Protein AF-A0A317AKX5-F1 (afdb_monomer_lite)

pLDDT: mean 74.63, std 15.57, range [32.91, 94.06]

Secondary structure (DSSP, 8-state):
-HHHHHHHHHTTS--S--HHHHHHHHHTHHHHSTT--SS--HHHHHHHHHHHTT--THHHHTTTS-GGGSTTSHHHHHTS--S--S--PPPHHHHHHHHHHTTSS-HHHHHHHHHHHHHHHHHHHH--TT---HHHHS-HHHHHHHHHHHHTTHHHHHTS--HHHHHHHHHHHHHHS-HHHHHHGGGSS-HHHHHHHHHHHHHHHHHHHTTTPPTTS--S--HHHHHHHHHHHHHHTTSS-HHHHHHH-------

Organism: NCBI:txid45151

Structure (mmCIF, N/CA/C/O backbone):
data_AF-A0A317AKX5-F1
#
_entry.id   AF-A0A317AKX5-F1
#
loop_
_atom_site.group_PDB
_atom_site.id
_atom_site.type_symbol
_atom_site.label_atom_id
_atom_site.label_alt_id
_atom_site.label_comp_id
_atom_site.label_asym_id
_atom_site.label_entity_id
_atom_site.label_seq_id
_atom_site.pdbx_PDB_ins_code
_atom_site.Cartn_x
_atom_site.Cartn_y
_atom_site.Cartn_z
_atom_site.occupancy
_atom_site.B_iso_or_equiv
_atom_site.auth_seq_id
_atom_site.auth_comp_id
_atom_site.auth_asym_id
_atom_site.auth_atom_id
_atom_site.pdbx_PDB_model_num
ATOM 1 N N . MET A 1 1 ? 6.472 1.508 -5.400 1.00 84.69 1 MET A N 1
ATOM 2 C CA . MET A 1 1 ? 6.393 0.233 -6.156 1.00 84.69 1 MET A CA 1
ATOM 3 C C . MET A 1 1 ? 4.997 -0.131 -6.623 1.00 84.69 1 MET A C 1
ATOM 5 O O . MET A 1 1 ? 4.865 -0.364 -7.813 1.00 84.69 1 MET A O 1
ATOM 9 N N . CYS A 1 2 ? 3.976 -0.167 -5.756 1.00 87.62 2 CYS A N 1
ATOM 10 C CA . CYS A 1 2 ? 2.604 -0.542 -6.145 1.00 87.62 2 CYS A CA 1
ATOM 11 C C . CYS A 1 2 ? 2.108 0.190 -7.406 1.00 87.62 2 CYS A C 1
ATOM 13 O O . CYS A 1 2 ? 1.735 -0.460 -8.375 1.00 87.62 2 CYS A O 1
ATOM 15 N N . HIS A 1 3 ? 2.204 1.525 -7.428 1.00 85.75 3 HIS A N 1
ATOM 16 C CA . HIS A 1 3 ? 1.835 2.354 -8.588 1.00 85.75 3 HIS A CA 1
ATOM 17 C C . HIS A 1 3 ? 2.622 2.027 -9.862 1.00 85.75 3 HIS A C 1
ATOM 19 O O . HIS A 1 3 ? 2.048 1.945 -10.942 1.00 85.75 3 HIS A O 1
ATOM 25 N N . LEU A 1 4 ? 3.936 1.820 -9.742 1.00 86.06 4 LEU A N 1
ATOM 26 C CA . LEU A 1 4 ? 4.807 1.498 -10.875 1.00 86.06 4 LEU A CA 1
ATOM 27 C C . LEU A 1 4 ? 4.472 0.124 -11.464 1.00 86.06 4 LEU A C 1
ATOM 29 O O . LEU A 1 4 ? 4.310 -0.006 -12.673 1.00 86.06 4 LEU A O 1
ATOM 33 N N . TYR A 1 5 ? 4.338 -0.889 -10.609 1.00 90.00 5 TYR A N 1
ATOM 34 C CA . TYR A 1 5 ? 3.959 -2.237 -11.022 1.00 90.00 5 TYR A CA 1
ATOM 35 C C . TYR A 1 5 ? 2.583 -2.246 -11.701 1.00 90.00 5 TYR A C 1
ATOM 37 O O . TYR A 1 5 ? 2.451 -2.802 -12.790 1.00 90.00 5 TYR A O 1
ATOM 45 N N . ASP A 1 6 ? 1.587 -1.579 -11.112 1.00 88.12 6 ASP A N 1
ATOM 46 C CA . ASP A 1 6 ? 0.246 -1.478 -11.688 1.00 88.12 6 ASP A CA 1
ATOM 47 C C . ASP A 1 6 ? 0.259 -0.799 -13.068 1.00 88.12 6 ASP A C 1
ATOM 49 O O . ASP A 1 6 ? -0.275 -1.345 -14.037 1.00 88.12 6 ASP A O 1
ATOM 53 N N . ALA A 1 7 ? 0.966 0.328 -13.198 1.00 84.56 7 ALA A N 1
ATOM 54 C CA . ALA A 1 7 ? 1.108 1.028 -14.470 1.00 84.56 7 ALA A CA 1
ATOM 55 C C . ALA A 1 7 ? 1.759 0.142 -15.547 1.00 84.56 7 ALA A C 1
ATOM 57 O O . ALA A 1 7 ? 1.253 0.060 -16.667 1.00 84.56 7 ALA A O 1
ATOM 58 N N . LEU A 1 8 ? 2.839 -0.576 -15.216 1.00 86.31 8 LEU A N 1
ATOM 59 C CA . LEU A 1 8 ? 3.509 -1.487 -16.152 1.00 86.31 8 LEU A CA 1
ATOM 60 C C . LEU A 1 8 ? 2.601 -2.648 -16.588 1.00 86.31 8 LEU A C 1
ATOM 62 O O . LEU A 1 8 ? 2.649 -3.050 -17.753 1.00 86.31 8 LEU A O 1
ATOM 66 N N . ARG A 1 9 ? 1.751 -3.166 -15.690 1.00 87.12 9 ARG A N 1
ATOM 67 C CA . ARG A 1 9 ? 0.748 -4.199 -16.006 1.00 87.12 9 ARG A CA 1
ATOM 68 C C . ARG A 1 9 ? -0.338 -3.655 -16.941 1.00 87.12 9 ARG A C 1
ATOM 70 O O . ARG A 1 9 ? -0.604 -4.264 -17.975 1.00 87.12 9 ARG A O 1
ATOM 77 N N . GLN A 1 10 ? -0.947 -2.508 -16.618 1.00 82.62 10 GLN A N 1
ATOM 78 C CA . GLN A 1 10 ? -2.049 -1.925 -17.406 1.00 82.62 10 GLN A CA 1
ATOM 79 C C . GLN A 1 10 ? -1.613 -1.473 -18.806 1.00 82.62 10 GLN A C 1
ATOM 81 O O . GLN A 1 10 ? -2.363 -1.608 -19.778 1.00 82.62 10 GLN A O 1
ATOM 86 N N . LEU A 1 11 ? -0.383 -0.972 -18.914 1.00 80.75 11 LEU A N 1
ATOM 87 C CA . LEU A 1 11 ? 0.223 -0.538 -20.171 1.00 80.75 11 LEU A CA 1
ATOM 88 C C . LEU A 1 11 ? 0.824 -1.691 -20.989 1.00 80.75 11 LEU A C 1
ATOM 90 O O . LEU A 1 11 ? 1.361 -1.449 -22.063 1.00 80.75 11 LEU A O 1
ATOM 94 N N . GLY A 1 12 ? 0.754 -2.937 -20.511 1.00 82.88 12 GLY A N 1
ATOM 95 C CA . GLY A 1 12 ? 1.222 -4.110 -21.256 1.00 82.88 12 GLY A CA 1
ATOM 96 C C . GLY A 1 12 ? 2.744 -4.288 -21.309 1.00 82.88 12 GLY A C 1
ATOM 97 O O . GLY A 1 12 ? 3.224 -5.089 -22.106 1.00 82.88 12 GLY A O 1
ATOM 98 N N . TYR A 1 13 ? 3.510 -3.581 -20.472 1.00 85.00 13 TYR A N 1
ATOM 99 C CA . TYR A 1 13 ? 4.956 -3.798 -20.326 1.00 85.00 13 TYR A CA 1
ATOM 100 C C . TYR A 1 13 ? 5.272 -5.033 -19.475 1.00 85.00 13 TYR A C 1
ATOM 102 O O . TYR A 1 13 ? 6.291 -5.686 -19.690 1.00 85.00 13 TYR A O 1
ATOM 110 N N . LEU A 1 14 ? 4.400 -5.358 -18.517 1.00 88.75 14 LEU A N 1
ATOM 111 C CA . LEU A 1 14 ? 4.554 -6.501 -17.625 1.00 88.75 14 LEU A CA 1
ATOM 112 C C . LEU A 1 14 ? 3.358 -7.451 -17.753 1.00 88.75 14 LEU A C 1
ATOM 114 O O . LEU A 1 14 ? 2.222 -7.122 -17.418 1.00 88.75 14 LEU A O 1
ATOM 118 N N . ASP A 1 15 ? 3.615 -8.671 -18.208 1.00 89.44 15 ASP A N 1
ATOM 119 C CA . ASP A 1 15 ? 2.613 -9.728 -18.397 1.00 89.44 15 ASP A CA 1
ATOM 120 C C . ASP A 1 15 ? 2.499 -10.675 -17.191 1.00 89.44 15 ASP A C 1
ATOM 122 O O . ASP A 1 15 ? 1.476 -11.340 -17.014 1.00 89.44 15 ASP A O 1
ATOM 126 N N . THR A 1 16 ? 3.505 -10.674 -16.320 1.00 89.94 16 THR A N 1
ATOM 127 C CA . THR A 1 16 ? 3.637 -11.609 -15.201 1.00 89.94 16 THR A CA 1
ATOM 128 C C . THR A 1 16 ? 3.141 -10.977 -13.894 1.00 89.94 16 THR A C 1
ATOM 130 O O . THR A 1 16 ? 3.422 -9.812 -13.616 1.00 89.94 16 THR A O 1
ATOM 133 N N . ALA A 1 17 ? 2.381 -11.734 -13.096 1.00 91.81 17 ALA A N 1
ATOM 134 C CA . ALA A 1 17 ? 1.792 -11.257 -11.843 1.00 91.81 17 ALA A CA 1
ATOM 135 C C . ALA A 1 17 ? 2.738 -11.441 -10.647 1.00 91.81 17 ALA A C 1
ATOM 137 O O . ALA A 1 17 ? 3.307 -12.518 -10.460 1.00 91.81 17 ALA A O 1
ATOM 138 N N . TRP A 1 18 ? 2.853 -10.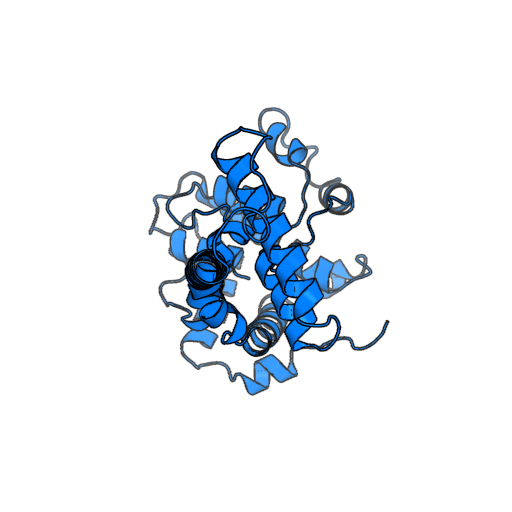417 -9.802 1.00 93.00 18 TRP A N 1
ATOM 139 C CA . TRP A 1 18 ? 3.570 -10.483 -8.531 1.00 93.00 18 TRP A CA 1
ATOM 140 C C . TRP A 1 18 ? 2.577 -10.655 -7.378 1.00 93.00 18 TRP A C 1
ATOM 142 O O . TRP A 1 18 ? 2.141 -9.688 -6.758 1.00 93.00 18 TRP A O 1
ATOM 152 N N . VAL A 1 19 ? 2.275 -11.912 -7.047 1.00 90.81 19 VAL A N 1
ATOM 153 C CA . VAL A 1 19 ? 1.219 -12.298 -6.087 1.00 90.81 19 VAL A CA 1
ATOM 154 C C . VAL A 1 19 ? 1.303 -11.562 -4.743 1.00 90.81 19 VAL A C 1
ATOM 156 O O . VAL A 1 19 ? 0.284 -11.146 -4.194 1.00 90.81 19 VAL A O 1
ATOM 159 N N . GLN A 1 20 ? 2.508 -11.391 -4.191 1.00 88.62 20 GLN A N 1
ATOM 160 C CA . GLN A 1 20 ? 2.688 -10.700 -2.910 1.00 88.62 20 GLN A CA 1
ATOM 161 C C . GLN A 1 20 ? 2.338 -9.211 -3.011 1.00 88.62 20 GLN A C 1
ATOM 163 O O . GLN A 1 20 ? 1.658 -8.684 -2.132 1.00 88.62 20 GLN A O 1
ATOM 168 N N . LEU A 1 21 ? 2.760 -8.544 -4.089 1.00 90.44 21 LEU A N 1
ATOM 169 C CA . LEU A 1 21 ? 2.459 -7.132 -4.301 1.00 90.44 21 LEU A CA 1
ATOM 170 C C . LEU A 1 21 ? 0.979 -6.926 -4.652 1.00 90.44 21 LEU A C 1
ATOM 172 O O . LEU A 1 21 ? 0.363 -6.009 -4.117 1.00 90.44 21 LEU A O 1
ATOM 176 N N . ASP A 1 22 ? 0.379 -7.831 -5.435 1.00 90.88 22 ASP A N 1
ATOM 177 C CA . ASP A 1 22 ? -1.065 -7.846 -5.709 1.00 90.88 22 ASP A CA 1
ATOM 178 C C . ASP A 1 22 ? -1.878 -7.930 -4.402 1.00 90.88 22 ASP A C 1
ATOM 180 O O . ASP A 1 22 ? -2.869 -7.216 -4.228 1.00 90.88 22 ASP A O 1
ATOM 184 N N . LYS A 1 23 ? -1.438 -8.757 -3.441 1.00 88.94 23 LYS A N 1
ATOM 185 C CA . LYS A 1 23 ? -2.072 -8.865 -2.117 1.00 88.94 23 LYS A CA 1
ATOM 186 C C . LYS A 1 23 ? -1.985 -7.550 -1.337 1.00 88.94 23 LYS A C 1
ATOM 188 O O . LYS A 1 23 ? -2.994 -7.109 -0.790 1.00 88.94 23 LYS A O 1
ATOM 193 N N . VAL A 1 24 ? -0.813 -6.911 -1.303 1.00 89.19 24 VAL A N 1
ATOM 194 C CA . VAL A 1 24 ? -0.627 -5.607 -0.637 1.00 89.19 24 VAL A CA 1
ATOM 195 C C . VAL A 1 24 ? -1.509 -4.537 -1.283 1.00 89.19 24 VAL A C 1
ATOM 197 O O . VAL A 1 24 ? -2.215 -3.821 -0.577 1.00 89.19 24 VAL A O 1
ATOM 200 N N . MET A 1 25 ? -1.536 -4.471 -2.617 1.00 87.81 25 MET A N 1
ATOM 201 C CA . MET A 1 25 ? -2.386 -3.540 -3.363 1.00 87.81 25 MET A CA 1
ATOM 202 C C . MET A 1 25 ? -3.873 -3.757 -3.081 1.00 87.81 25 MET A C 1
ATOM 204 O O . MET A 1 25 ? -4.608 -2.787 -2.936 1.00 87.81 25 MET A O 1
ATOM 208 N N . SER A 1 26 ? -4.319 -5.012 -2.975 1.00 87.81 26 SER A N 1
ATOM 209 C CA . SER A 1 26 ? -5.714 -5.327 -2.658 1.00 87.81 26 SER A CA 1
ATOM 210 C C . SER A 1 26 ? -6.102 -4.916 -1.238 1.00 87.81 26 SER A C 1
ATOM 212 O O . SER A 1 26 ? -7.225 -4.462 -1.037 1.00 87.81 26 SER A O 1
ATOM 214 N N . LEU A 1 27 ? -5.209 -5.087 -0.259 1.00 86.75 27 LEU A N 1
ATOM 215 C CA . LEU A 1 27 ? -5.460 -4.687 1.131 1.00 86.75 27 LEU A CA 1
ATOM 216 C C . LEU A 1 27 ? -5.510 -3.165 1.280 1.00 86.75 27 LEU A C 1
ATOM 218 O O . LEU A 1 27 ? -6.323 -2.640 2.033 1.00 86.75 27 LEU A O 1
ATOM 222 N N . HIS A 1 28 ? -4.664 -2.460 0.532 1.00 85.25 28 HIS A N 1
ATOM 223 C CA . HIS A 1 28 ? -4.478 -1.012 0.639 1.00 85.25 28 HIS A CA 1
ATOM 224 C C . HIS A 1 28 ? -5.053 -0.252 -0.557 1.00 85.25 28 HIS A C 1
ATOM 226 O O . HIS A 1 28 ? -4.621 0.850 -0.875 1.00 85.25 28 HIS A O 1
ATOM 232 N N . ILE A 1 29 ? -6.050 -0.823 -1.236 1.00 84.69 29 ILE A N 1
ATOM 233 C CA . ILE A 1 29 ? -6.638 -0.228 -2.441 1.00 84.69 29 ILE A CA 1
ATOM 234 C C . ILE A 1 29 ? -7.227 1.163 -2.179 1.00 84.69 29 ILE A C 1
ATOM 236 O O . ILE A 1 29 ? -7.120 2.059 -3.017 1.00 84.69 29 ILE A O 1
ATOM 240 N N . SER A 1 30 ? -7.833 1.353 -1.008 1.00 79.69 30 SER A N 1
ATOM 241 C CA . SER A 1 30 ? -8.469 2.609 -0.613 1.00 79.69 30 SER A CA 1
ATOM 242 C C . SER A 1 30 ? -7.456 3.726 -0.375 1.00 79.69 30 SER A C 1
ATOM 244 O O . SER A 1 30 ? -7.715 4.859 -0.773 1.00 79.69 30 SER A O 1
ATOM 246 N N . SER A 1 31 ? -6.309 3.415 0.233 1.00 77.44 31 SER A N 1
ATOM 247 C CA . SER A 1 31 ? -5.244 4.387 0.498 1.00 77.44 31 SER A CA 1
ATOM 248 C C . SER A 1 31 ? -4.396 4.632 -0.750 1.00 77.44 31 SER A C 1
ATOM 250 O O . SER A 1 31 ? -4.319 5.766 -1.212 1.00 77.44 31 SER A O 1
ATOM 252 N N . LEU A 1 32 ? -3.863 3.568 -1.357 1.00 77.88 32 LEU A N 1
ATOM 253 C CA . LEU A 1 32 ? -2.957 3.657 -2.506 1.00 77.88 32 LEU A CA 1
ATOM 254 C C . LEU A 1 32 ? -3.660 4.154 -3.770 1.00 77.88 32 LEU A C 1
ATOM 256 O O . LEU A 1 32 ? -3.130 4.989 -4.492 1.00 77.88 32 LEU A O 1
ATOM 260 N N . PHE A 1 33 ? -4.854 3.638 -4.065 1.00 77.06 33 PHE A N 1
ATOM 261 C CA . PHE A 1 33 ? -5.521 3.845 -5.355 1.00 77.06 33 PHE A CA 1
ATOM 262 C C . PHE A 1 33 ? -6.886 4.520 -5.227 1.00 77.06 33 PHE A C 1
ATOM 264 O O . PHE A 1 33 ? -7.706 4.420 -6.139 1.00 77.06 33 PHE A O 1
ATOM 271 N N . LEU A 1 34 ? -7.171 5.181 -4.098 1.00 76.06 34 LEU A N 1
ATOM 272 C CA . LEU A 1 34 ? -8.460 5.841 -3.847 1.00 76.06 34 LEU A CA 1
ATOM 273 C C . LEU A 1 34 ? -9.667 4.913 -4.113 1.00 76.06 34 LEU A C 1
ATOM 275 O O . LEU A 1 34 ? -10.715 5.345 -4.588 1.00 76.06 34 LEU A O 1
ATOM 279 N N . GLY A 1 35 ? -9.499 3.613 -3.846 1.00 74.50 35 GLY A N 1
ATOM 280 C CA . GLY A 1 35 ? -10.532 2.587 -4.001 1.00 74.50 35 GLY A CA 1
ATOM 281 C C . GLY A 1 35 ? -10.666 1.992 -5.408 1.00 74.50 35 GLY A C 1
ATOM 282 O O . GLY A 1 35 ? -11.539 1.153 -5.618 1.00 74.50 35 GLY A O 1
ATOM 283 N N . GLN A 1 36 ? -9.832 2.379 -6.380 1.00 72.00 36 GLN A N 1
ATOM 284 C CA . GLN A 1 36 ? -9.963 1.921 -7.769 1.00 72.00 36 GLN A CA 1
ATOM 285 C C . GLN A 1 36 ? -8.611 1.575 -8.393 1.00 72.00 36 GLN A C 1
ATOM 287 O O . GLN A 1 36 ? -7.821 2.462 -8.656 1.00 72.00 36 GLN A O 1
ATOM 292 N N . VAL A 1 37 ? -8.349 0.312 -8.722 1.00 66.31 37 VAL A N 1
ATOM 293 C CA . VAL A 1 37 ? -7.077 -0.064 -9.381 1.00 66.31 37 VAL A CA 1
ATOM 294 C C . VAL A 1 37 ? -7.173 0.016 -10.907 1.00 66.31 37 VAL A C 1
ATOM 296 O O . VAL A 1 37 ? -6.194 0.307 -11.571 1.00 66.31 37 VAL A O 1
ATOM 299 N N . ARG A 1 38 ? -8.342 -0.241 -11.505 1.00 60.75 38 ARG A N 1
ATOM 300 C CA . ARG A 1 38 ? -8.439 -0.591 -12.934 1.00 60.75 38 ARG A CA 1
ATOM 301 C C . ARG A 1 38 ? -8.982 0.540 -13.807 1.00 60.75 38 ARG A C 1
ATOM 303 O O . ARG A 1 38 ? -9.873 1.273 -13.386 1.00 60.75 38 ARG A O 1
ATOM 310 N N . THR A 1 39 ? -8.543 0.553 -15.070 1.00 58.47 39 THR A N 1
ATOM 311 C CA . THR A 1 39 ? -9.138 1.287 -16.213 1.00 58.47 39 THR A CA 1
ATOM 312 C C . THR A 1 39 ? -8.972 2.800 -16.196 1.00 58.47 39 THR A C 1
ATOM 314 O O . THR A 1 39 ? -9.867 3.552 -16.577 1.00 58.47 39 THR A O 1
ATOM 317 N N . GLU A 1 40 ? -7.793 3.254 -15.801 1.00 61.50 40 GLU A N 1
ATOM 318 C CA . GLU A 1 40 ? -7.473 4.671 -15.796 1.00 61.50 40 GLU A CA 1
ATOM 319 C C . GLU A 1 40 ? -6.627 5.078 -16.999 1.00 61.50 40 GLU A C 1
ATOM 321 O O . GLU A 1 40 ? -5.827 4.301 -17.523 1.00 61.50 40 GLU A O 1
ATOM 326 N N . SER A 1 41 ? -6.779 6.331 -17.435 1.00 72.25 41 SER A N 1
ATOM 327 C CA . SER A 1 41 ? -5.817 6.895 -18.376 1.00 72.25 41 SER A CA 1
ATOM 328 C C . SER A 1 41 ? -4.421 6.892 -17.735 1.00 72.25 41 SER A C 1
ATOM 330 O O . SER A 1 41 ? -4.307 7.094 -16.522 1.00 72.25 41 SER A O 1
ATOM 332 N N . PRO A 1 42 ? -3.340 6.736 -18.513 1.00 71.38 42 PRO A N 1
ATOM 333 C CA . PRO A 1 42 ? -1.974 6.731 -17.974 1.00 71.38 42 PRO A CA 1
ATOM 334 C C . PRO A 1 42 ? -1.635 7.977 -17.157 1.00 71.38 42 PRO A C 1
ATOM 336 O O . PRO A 1 42 ? -0.937 7.926 -16.147 1.00 71.38 42 PRO A O 1
ATOM 339 N N . ARG A 1 43 ? -2.243 9.096 -17.538 1.00 73.50 43 ARG A N 1
ATOM 340 C CA . ARG A 1 43 ? -2.193 10.350 -16.802 1.00 73.50 43 ARG A CA 1
ATOM 341 C C . ARG A 1 43 ? -2.892 10.304 -15.446 1.00 73.50 43 ARG A C 1
ATOM 343 O O . ARG A 1 43 ? -2.405 10.918 -14.505 1.00 73.50 43 ARG A O 1
ATOM 350 N N . SER A 1 44 ? -4.021 9.614 -15.333 1.00 77.06 44 SER A N 1
ATOM 351 C CA . SER A 1 44 ? -4.709 9.446 -14.053 1.00 77.06 44 SER A CA 1
ATOM 352 C C . SER A 1 44 ? -3.921 8.528 -13.114 1.00 77.06 44 SER A C 1
ATOM 354 O O . SER A 1 44 ? -3.737 8.889 -11.953 1.00 77.06 44 SER A O 1
ATOM 356 N N . MET A 1 45 ? -3.320 7.452 -13.644 1.00 77.38 45 MET A N 1
ATOM 357 C CA . MET A 1 45 ? -2.389 6.601 -12.887 1.00 77.38 45 MET A CA 1
ATOM 358 C C . MET A 1 45 ? -1.232 7.424 -12.300 1.00 77.38 45 MET A C 1
ATOM 360 O O . MET A 1 45 ? -0.985 7.385 -11.095 1.00 77.38 45 MET A O 1
ATOM 364 N N . ALA A 1 46 ? -0.578 8.245 -13.128 1.00 75.38 46 ALA A N 1
ATOM 365 C CA . ALA A 1 46 ? 0.499 9.114 -12.664 1.00 75.38 46 ALA A CA 1
ATOM 366 C C . ALA A 1 46 ? 0.006 10.153 -11.642 1.00 75.38 46 ALA A C 1
ATOM 368 O O . ALA A 1 46 ? 0.599 10.278 -10.575 1.00 75.38 46 ALA A O 1
ATOM 369 N N . ASN A 1 47 ? -1.103 10.856 -11.909 1.00 76.81 47 ASN A N 1
ATOM 370 C CA . ASN A 1 47 ? -1.669 11.840 -10.976 1.00 76.81 47 ASN A CA 1
ATOM 371 C C . ASN A 1 47 ? -1.966 11.237 -9.598 1.00 76.81 47 ASN A C 1
ATOM 373 O O . ASN A 1 47 ? -1.721 11.889 -8.588 1.00 76.81 47 ASN A O 1
ATOM 377 N N . ARG A 1 48 ? -2.490 10.008 -9.545 1.00 77.38 48 ARG A N 1
ATOM 378 C CA . ARG A 1 48 ? -2.758 9.313 -8.283 1.00 77.38 48 ARG A CA 1
ATOM 379 C C . ARG A 1 48 ? -1.482 8.999 -7.531 1.00 77.38 48 ARG A C 1
ATOM 381 O O . ARG A 1 48 ? -1.419 9.317 -6.351 1.00 77.38 48 ARG A O 1
ATOM 388 N N . ALA A 1 49 ? -0.470 8.469 -8.215 1.00 76.81 49 ALA A N 1
ATOM 389 C CA . ALA A 1 49 ? 0.833 8.250 -7.606 1.00 76.81 49 ALA A CA 1
ATOM 390 C C . ALA A 1 49 ? 1.399 9.557 -7.039 1.00 76.81 49 ALA A C 1
ATOM 392 O O . ALA A 1 49 ? 1.792 9.602 -5.881 1.00 76.81 49 ALA A O 1
ATOM 393 N N . PHE A 1 50 ? 1.345 10.657 -7.795 1.00 73.94 50 PHE A N 1
ATOM 394 C CA . PHE A 1 50 ? 1.797 11.944 -7.275 1.00 73.94 50 PHE A CA 1
ATOM 395 C C . PHE A 1 50 ? 0.982 12.410 -6.052 1.00 73.94 50 PHE A C 1
ATOM 397 O O . PHE A 1 50 ? 1.566 12.873 -5.077 1.00 73.94 50 PHE A O 1
ATOM 404 N N . LEU A 1 51 ? -0.351 12.293 -6.075 1.00 75.56 51 LEU A N 1
ATOM 405 C CA . LEU A 1 51 ? -1.218 12.682 -4.952 1.00 75.56 51 LEU A CA 1
ATOM 406 C C . LEU A 1 51 ? -1.016 11.809 -3.704 1.00 75.56 51 LEU A C 1
ATOM 408 O O . LEU A 1 51 ? -1.196 12.299 -2.587 1.00 75.56 51 LEU A O 1
ATOM 412 N N . ASP A 1 52 ? -0.697 10.531 -3.887 1.00 74.19 52 ASP A N 1
ATOM 413 C CA . ASP A 1 52 ? -0.375 9.579 -2.820 1.00 74.19 52 ASP A CA 1
ATOM 414 C C . ASP A 1 52 ? 0.969 9.929 -2.166 1.00 74.19 52 ASP A C 1
ATOM 416 O O . ASP A 1 52 ? 1.081 10.019 -0.945 1.00 74.19 52 ASP A O 1
ATOM 420 N N . CYS A 1 53 ? 1.954 10.303 -2.985 1.00 69.25 53 CYS A N 1
ATOM 421 C CA . CYS A 1 53 ? 3.257 10.806 -2.549 1.00 69.25 53 CYS A CA 1
ATOM 422 C C . CYS A 1 53 ? 3.223 12.249 -2.005 1.00 69.25 53 CYS A C 1
ATOM 424 O O . CYS A 1 53 ? 4.270 12.862 -1.811 1.00 69.25 53 CYS A O 1
ATOM 426 N N . GLY A 1 54 ? 2.031 12.810 -1.785 1.00 67.38 54 GLY A N 1
ATOM 427 C CA . GLY A 1 54 ? 1.856 14.112 -1.154 1.00 67.38 54 GLY A CA 1
ATOM 428 C C . GLY A 1 54 ? 2.061 15.319 -2.068 1.00 67.38 54 GLY A C 1
ATOM 429 O O . GLY A 1 54 ? 2.201 16.436 -1.569 1.00 67.38 54 GLY A O 1
ATOM 430 N N . ALA A 1 55 ? 2.041 15.141 -3.390 1.00 68.81 55 ALA A N 1
ATOM 431 C CA . ALA A 1 55 ? 2.127 16.252 -4.328 1.00 68.81 55 ALA A CA 1
ATOM 432 C C . ALA A 1 55 ? 0.848 17.123 -4.274 1.00 68.81 55 ALA A C 1
ATOM 434 O O . ALA A 1 55 ? -0.266 16.588 -4.318 1.00 68.81 55 ALA A O 1
ATOM 435 N N . PRO A 1 56 ? 0.966 18.464 -4.218 1.00 65.94 56 PRO A N 1
ATOM 436 C CA . PRO A 1 56 ? -0.193 19.347 -4.153 1.00 65.94 56 PRO A CA 1
ATOM 437 C C . PRO A 1 56 ? -1.099 19.216 -5.396 1.00 65.94 56 PRO A C 1
ATOM 439 O O . PRO A 1 56 ? -0.590 19.249 -6.524 1.00 65.94 56 PRO A O 1
ATOM 442 N N . PRO A 1 57 ? -2.440 19.126 -5.244 1.00 64.38 57 PRO A N 1
ATOM 443 C CA . PRO A 1 57 ? -3.385 19.025 -6.363 1.00 64.38 57 PRO A CA 1
ATOM 444 C C . PRO A 1 57 ? -3.249 20.137 -7.419 1.00 64.38 57 PRO A C 1
ATOM 446 O O . PRO A 1 57 ? -3.578 19.947 -8.594 1.00 64.38 57 PRO A O 1
ATOM 449 N N . GLU A 1 58 ? -2.748 21.306 -7.015 1.00 63.62 58 GLU A N 1
ATOM 450 C CA . GLU A 1 58 ? -2.481 22.471 -7.862 1.00 63.62 58 GLU A CA 1
ATOM 451 C C . GLU A 1 58 ? -1.481 22.168 -8.991 1.00 63.62 58 GLU A C 1
ATOM 453 O O . GLU A 1 58 ? -1.529 22.805 -10.050 1.00 63.62 58 GLU A O 1
ATOM 458 N N . LEU A 1 59 ? -0.623 21.155 -8.817 1.00 61.34 59 LEU A N 1
ATOM 459 C CA . LEU A 1 59 ? 0.312 20.695 -9.846 1.00 61.34 59 LEU A CA 1
ATOM 460 C C . LEU A 1 59 ? -0.398 20.140 -11.081 1.00 61.34 59 LEU A C 1
ATOM 462 O O . LEU A 1 59 ? 0.069 20.331 -12.208 1.00 61.34 59 LEU A O 1
ATOM 466 N N . PHE A 1 60 ? -1.563 19.523 -10.892 1.00 60.72 60 PHE A N 1
ATOM 467 C CA . PHE A 1 60 ? -2.293 18.840 -11.960 1.00 60.72 60 PHE A CA 1
ATOM 468 C C . PHE A 1 60 ? -3.299 19.761 -12.656 1.00 60.72 60 PHE A C 1
ATOM 470 O O . PHE A 1 60 ? -3.519 19.624 -13.865 1.00 60.72 60 PHE A O 1
ATOM 477 N N . ARG A 1 61 ? -3.839 20.758 -11.935 1.00 54.50 61 ARG A N 1
ATOM 478 C CA . ARG A 1 61 ? -4.818 21.738 -12.452 1.00 54.50 61 ARG A CA 1
ATOM 479 C C . ARG A 1 61 ? -4.248 22.703 -13.504 1.00 54.50 61 ARG A C 1
ATOM 481 O O . ARG A 1 61 ? -5.006 23.239 -14.301 1.00 54.50 61 ARG A O 1
ATOM 488 N N . SER A 1 62 ? -2.928 22.891 -13.576 1.00 42.59 62 SER A N 1
ATOM 489 C CA . SER A 1 62 ? -2.276 23.840 -14.506 1.00 42.59 62 SER A CA 1
ATOM 490 C C . SER A 1 62 ? -1.922 23.266 -15.890 1.00 42.59 62 SER A C 1
ATOM 492 O O . SER A 1 62 ? -1.300 23.934 -16.719 1.00 42.59 62 SER A O 1
ATOM 494 N N . SER A 1 63 ? -2.339 22.033 -16.181 1.00 43.59 63 SER A N 1
ATOM 495 C CA . SER A 1 63 ? -1.928 21.277 -17.375 1.00 43.59 63 SER A CA 1
ATOM 496 C C . SER A 1 63 ? -2.528 21.739 -18.711 1.00 43.59 63 SER A C 1
ATOM 498 O O . SER A 1 63 ? -2.387 21.030 -19.704 1.00 43.59 63 SER A O 1
ATOM 500 N N . GLY A 1 64 ? -3.188 22.898 -18.750 1.00 42.12 64 GLY A N 1
ATOM 501 C CA . GLY A 1 64 ? -3.736 23.480 -19.976 1.00 42.12 64 GLY A CA 1
ATOM 502 C C . GLY A 1 64 ? -2.870 24.554 -20.644 1.00 42.12 64 GLY A C 1
ATOM 503 O O . GLY A 1 64 ? -3.142 24.866 -21.795 1.00 42.12 64 GLY A O 1
ATOM 504 N N . SER A 1 65 ? -1.861 25.146 -19.976 1.00 38.84 65 SER A N 1
ATOM 505 C CA . SER A 1 65 ? -1.408 26.486 -20.409 1.00 38.84 65 SER A CA 1
ATOM 506 C C . SER A 1 65 ? 0.084 26.749 -20.644 1.00 38.84 65 SER A C 1
ATOM 508 O O . SER A 1 65 ? 0.350 27.776 -21.254 1.00 38.84 65 SER A O 1
ATOM 510 N N . ASN A 1 66 ? 1.075 25.944 -20.237 1.00 40.97 66 ASN A N 1
ATOM 511 C CA . ASN A 1 66 ? 2.466 26.256 -20.634 1.00 40.97 66 ASN A CA 1
ATOM 512 C C . ASN A 1 66 ? 3.458 25.097 -20.453 1.00 40.97 66 ASN A C 1
ATOM 514 O O . ASN A 1 66 ? 3.756 24.685 -19.333 1.00 40.97 66 ASN A O 1
ATOM 518 N N . ARG A 1 67 ? 4.015 24.614 -21.572 1.00 48.81 67 ARG A N 1
ATOM 519 C CA . ARG A 1 67 ? 4.945 23.470 -21.648 1.00 48.81 67 ARG A CA 1
ATOM 520 C C . ARG A 1 67 ? 6.368 23.789 -21.151 1.00 48.81 67 ARG A C 1
ATOM 522 O O . ARG A 1 67 ? 7.031 22.901 -20.638 1.00 48.81 67 ARG A O 1
ATOM 529 N N . ASN A 1 68 ? 6.810 25.051 -21.197 1.00 43.66 68 ASN A N 1
ATOM 530 C CA . ASN A 1 68 ? 8.241 25.395 -21.072 1.00 43.66 68 ASN A CA 1
ATOM 531 C C . ASN A 1 68 ? 8.719 25.835 -19.673 1.00 43.66 68 ASN A C 1
ATOM 533 O O . ASN A 1 68 ? 9.882 26.190 -19.511 1.00 43.66 68 ASN A O 1
ATOM 537 N N . ARG A 1 69 ? 7.859 25.835 -18.644 1.00 43.38 69 ARG A N 1
ATOM 538 C CA . ARG A 1 69 ? 8.233 26.291 -17.282 1.00 43.38 69 ARG A CA 1
ATOM 539 C C . ARG A 1 69 ? 8.287 25.165 -16.238 1.00 43.38 69 ARG A C 1
ATOM 541 O O . ARG A 1 69 ? 8.523 25.444 -15.065 1.00 43.38 69 ARG A O 1
ATOM 548 N N . ARG A 1 70 ? 8.024 23.918 -16.654 1.00 48.47 70 ARG A N 1
ATOM 549 C CA . ARG A 1 70 ? 7.669 22.792 -15.771 1.00 48.47 70 ARG A CA 1
ATOM 550 C C . ARG A 1 70 ? 8.847 22.051 -15.140 1.00 48.47 70 ARG A C 1
ATOM 552 O O . ARG A 1 70 ? 8.718 21.629 -13.999 1.00 48.47 70 ARG A O 1
ATOM 559 N N . GLU A 1 71 ? 9.988 21.953 -15.810 1.00 47.47 71 GLU A N 1
ATOM 560 C CA . GLU A 1 71 ? 11.096 21.118 -15.315 1.00 47.47 71 GLU A CA 1
ATOM 561 C C . GLU A 1 71 ? 11.819 21.722 -14.100 1.00 47.47 71 GLU A C 1
ATOM 563 O O . GLU A 1 71 ? 12.295 20.995 -13.240 1.00 47.47 71 GLU A O 1
ATOM 568 N N . LYS A 1 72 ? 11.841 23.054 -13.946 1.00 41.91 72 LYS A N 1
ATOM 569 C CA . LYS A 1 72 ? 12.685 23.712 -12.925 1.00 41.91 72 LYS A CA 1
ATOM 570 C C . LYS A 1 72 ? 12.070 23.859 -11.527 1.00 41.91 72 LYS A C 1
ATOM 572 O O . LYS A 1 72 ? 12.743 24.359 -10.631 1.00 41.91 72 LYS A O 1
ATOM 577 N N . ASN A 1 73 ? 10.814 23.460 -11.320 1.00 50.28 73 ASN A N 1
ATOM 578 C CA . ASN A 1 73 ? 10.132 23.610 -10.023 1.00 50.28 73 ASN A CA 1
ATOM 579 C C . ASN A 1 73 ? 9.477 22.323 -9.506 1.00 50.28 73 ASN A C 1
ATOM 581 O O . ASN A 1 73 ? 8.829 22.368 -8.464 1.00 50.28 73 ASN A O 1
ATOM 585 N N . PHE A 1 74 ? 9.624 21.197 -10.209 1.00 52.16 74 PHE A N 1
ATOM 586 C CA . PHE A 1 74 ? 8.976 19.944 -9.829 1.00 52.16 74 PHE A CA 1
ATOM 587 C C . PHE A 1 74 ? 9.489 19.427 -8.472 1.00 52.16 74 PHE A C 1
ATOM 589 O O . PHE A 1 74 ? 8.701 19.233 -7.549 1.00 52.16 74 PHE A O 1
ATOM 596 N N . GLU A 1 75 ? 10.812 19.369 -8.299 1.00 53.28 75 GLU A N 1
ATOM 597 C CA . GLU A 1 75 ? 11.463 19.024 -7.025 1.00 53.28 75 GLU A CA 1
ATOM 598 C C . GLU A 1 75 ? 11.056 19.976 -5.889 1.00 53.28 75 GLU A C 1
ATOM 600 O O . GLU A 1 75 ? 10.672 19.543 -4.809 1.00 53.28 75 GLU A O 1
ATOM 605 N N . LYS A 1 76 ? 11.039 21.292 -6.143 1.00 52.44 76 LYS A N 1
ATOM 606 C CA . LYS A 1 76 ? 10.652 22.299 -5.135 1.00 52.44 76 LYS A CA 1
ATOM 607 C C . LYS A 1 76 ? 9.190 22.200 -4.696 1.00 52.44 76 LYS A C 1
ATOM 609 O O . LYS A 1 76 ? 8.852 22.666 -3.610 1.00 52.44 76 LYS A O 1
ATOM 614 N N . LEU A 1 77 ? 8.312 21.658 -5.540 1.00 53.69 77 LEU A N 1
ATOM 615 C CA . LEU A 1 77 ? 6.890 21.503 -5.235 1.00 53.69 77 LEU A CA 1
ATOM 616 C C . LEU A 1 77 ? 6.582 20.164 -4.556 1.00 53.69 77 LEU A C 1
ATOM 618 O O . LEU A 1 77 ? 5.628 20.121 -3.787 1.00 53.69 77 LEU A O 1
ATOM 622 N N . LEU A 1 78 ? 7.409 19.131 -4.763 1.00 53.56 78 LEU A N 1
ATOM 623 C CA . LEU A 1 78 ? 7.408 17.906 -3.949 1.00 53.56 78 LEU A CA 1
ATOM 624 C C . LEU A 1 78 ? 7.865 18.165 -2.505 1.00 53.56 78 LEU A C 1
ATOM 626 O O . LEU A 1 78 ? 7.409 17.498 -1.587 1.00 53.56 78 LEU A O 1
ATOM 630 N N . VAL A 1 79 ? 8.725 19.168 -2.291 1.00 50.34 79 VAL A N 1
ATOM 631 C CA . VAL A 1 79 ? 9.199 19.572 -0.952 1.00 50.34 79 VAL A CA 1
ATOM 632 C C . VAL A 1 79 ? 8.126 20.316 -0.140 1.00 50.34 79 VAL A C 1
ATOM 634 O O . VAL A 1 79 ? 8.255 20.451 1.077 1.00 50.34 79 VAL A O 1
ATOM 637 N N . LYS A 1 80 ? 7.039 20.799 -0.764 1.00 52.72 80 LYS A N 1
ATOM 638 C CA . LYS A 1 80 ? 5.926 21.384 -0.003 1.00 52.72 80 LYS A CA 1
ATOM 639 C C . LYS A 1 80 ? 5.180 20.268 0.718 1.00 52.72 80 LYS A C 1
ATOM 641 O O . LYS A 1 80 ? 4.453 19.511 0.082 1.00 52.72 80 LYS A O 1
ATOM 646 N N . SER A 1 81 ? 5.349 20.198 2.038 1.00 50.25 81 SER A N 1
ATOM 647 C CA . SER A 1 81 ? 4.709 19.175 2.855 1.00 50.25 81 SER A CA 1
ATOM 648 C C . SER A 1 81 ? 3.190 19.259 2.725 1.00 50.25 81 SER A C 1
ATOM 650 O O . SER A 1 81 ? 2.551 20.267 3.033 1.00 50.25 81 SER A O 1
ATOM 652 N N . THR A 1 82 ? 2.598 18.174 2.250 1.00 59.03 82 THR A N 1
ATOM 653 C CA . THR A 1 82 ? 1.217 17.856 2.592 1.00 59.03 82 THR A CA 1
ATOM 654 C C . THR A 1 82 ? 1.245 16.917 3.797 1.00 59.03 82 THR A C 1
ATOM 656 O O . THR A 1 82 ? 2.277 16.326 4.108 1.00 59.03 82 THR A O 1
ATOM 659 N N . ASN A 1 83 ? 0.116 16.747 4.489 1.00 58.34 83 ASN A N 1
ATOM 660 C CA . ASN A 1 83 ? 0.016 15.770 5.585 1.00 58.34 83 ASN A CA 1
ATOM 661 C C . ASN A 1 83 ? 0.055 14.308 5.091 1.00 58.34 83 ASN A C 1
ATOM 663 O O . ASN A 1 83 ? -0.113 13.394 5.891 1.00 58.34 83 ASN A O 1
ATOM 667 N N . LYS A 1 84 ? 0.222 14.076 3.781 1.00 62.00 84 LYS A N 1
ATOM 668 C CA . LYS A 1 84 ? 0.306 12.744 3.187 1.00 62.00 84 LYS A CA 1
ATOM 669 C C . LYS A 1 84 ? 1.763 12.312 3.087 1.00 62.00 84 LYS A C 1
ATOM 671 O O . LYS A 1 84 ? 2.589 13.045 2.554 1.00 62.00 84 LYS A O 1
ATOM 676 N N . SER A 1 85 ? 2.051 11.109 3.570 1.00 58.72 85 SER A N 1
ATOM 677 C CA . SER A 1 85 ? 3.402 10.538 3.622 1.00 58.72 85 SER A CA 1
ATOM 678 C C . SER A 1 85 ? 3.620 9.371 2.652 1.00 58.72 85 SER A C 1
ATOM 680 O O . SER A 1 85 ? 4.723 8.835 2.600 1.00 58.72 85 SER A O 1
ATOM 682 N N . GLY A 1 86 ? 2.590 8.939 1.910 1.00 58.69 86 GLY A N 1
ATOM 683 C CA . GLY A 1 86 ? 2.628 7.699 1.122 1.00 58.69 86 GLY A CA 1
ATOM 684 C C . GLY A 1 86 ? 2.771 6.427 1.975 1.00 58.69 86 GLY A C 1
ATOM 685 O O . GLY A 1 86 ? 3.086 5.361 1.446 1.00 58.69 86 GLY A O 1
ATOM 686 N N . ALA A 1 87 ? 2.585 6.531 3.297 1.00 66.06 87 ALA A N 1
ATOM 687 C CA . ALA A 1 87 ? 2.594 5.393 4.203 1.00 66.06 87 ALA A CA 1
ATOM 688 C C . ALA A 1 87 ? 1.297 4.581 4.079 1.00 66.06 87 ALA A C 1
ATOM 690 O O . ALA A 1 87 ? 0.243 5.097 3.706 1.00 66.06 87 ALA A O 1
ATOM 691 N N . PHE A 1 88 ? 1.367 3.293 4.423 1.00 68.69 88 PHE A N 1
ATOM 692 C CA . PHE A 1 88 ? 0.168 2.475 4.563 1.00 68.69 88 PHE A CA 1
ATOM 693 C C . PHE A 1 88 ? -0.650 2.975 5.754 1.00 68.69 88 PHE A C 1
ATOM 695 O O . PHE A 1 88 ? -0.359 2.633 6.900 1.00 68.69 88 PHE A O 1
ATOM 702 N N . ASP A 1 89 ? -1.676 3.772 5.478 1.00 66.69 89 ASP A N 1
ATOM 703 C CA . ASP A 1 89 ? -2.585 4.239 6.513 1.00 66.69 89 ASP A CA 1
ATOM 704 C C . ASP A 1 89 ? -3.432 3.074 7.020 1.00 66.69 89 ASP A C 1
ATOM 706 O O . ASP A 1 89 ? -4.221 2.462 6.292 1.00 66.69 89 ASP A O 1
ATOM 710 N N . TRP A 1 90 ? -3.260 2.755 8.298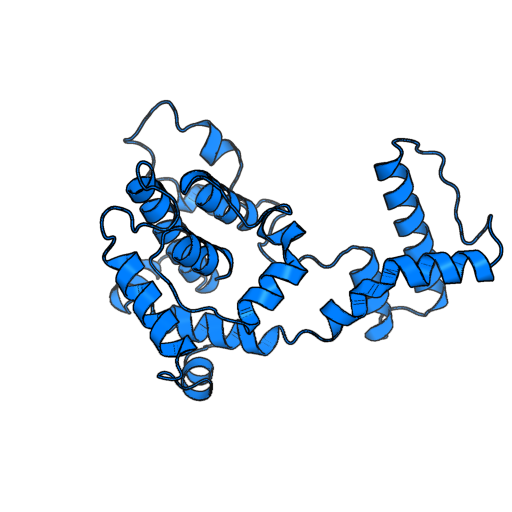 1.00 75.12 90 TRP A N 1
ATOM 711 C CA . TRP A 1 90 ? -4.183 1.875 8.996 1.00 75.12 90 TRP A CA 1
ATOM 712 C C . TRP A 1 90 ? -5.507 2.604 9.176 1.00 75.12 90 TRP A C 1
ATOM 714 O O . TRP A 1 90 ? -5.538 3.818 9.393 1.00 75.12 90 TRP A O 1
ATOM 724 N N . SER A 1 91 ? -6.619 1.868 9.119 1.00 81.69 91 SER A N 1
ATOM 725 C CA . SER A 1 91 ? -7.890 2.471 9.505 1.00 81.69 91 SER A CA 1
ATOM 726 C C . SER A 1 91 ? -7.797 2.952 10.963 1.00 81.69 91 SER A C 1
ATOM 728 O O . SER A 1 91 ? -7.095 2.327 11.768 1.00 81.69 91 SER A O 1
ATOM 730 N N . PRO A 1 92 ? -8.499 4.032 11.345 1.00 86.38 92 PRO A N 1
ATOM 731 C CA . PRO A 1 92 ? -8.462 4.523 12.722 1.00 86.38 92 PRO A CA 1
ATOM 732 C C . PRO A 1 92 ? -8.779 3.432 13.757 1.00 86.38 92 PRO A C 1
ATOM 734 O O . PRO A 1 92 ? -8.108 3.329 14.782 1.00 86.38 92 PRO A O 1
ATOM 737 N N . MET A 1 93 ? -9.725 2.537 13.450 1.00 89.19 93 MET A N 1
ATOM 738 C CA . MET A 1 93 ? -10.042 1.389 14.303 1.00 89.19 93 MET A CA 1
ATOM 739 C C . MET A 1 93 ? -8.901 0.360 14.382 1.00 89.19 93 MET A C 1
ATOM 741 O O . MET A 1 93 ? -8.655 -0.186 15.456 1.00 89.19 93 MET A O 1
ATOM 745 N N . MET A 1 94 ? -8.177 0.099 13.287 1.00 89.06 94 MET A N 1
ATOM 746 C CA . MET A 1 94 ? -6.998 -0.778 13.318 1.00 89.06 94 MET A CA 1
ATOM 747 C C . MET A 1 94 ? -5.878 -0.197 14.177 1.00 89.06 94 MET A C 1
ATOM 749 O O . MET A 1 94 ? -5.240 -0.947 14.910 1.00 89.06 94 MET A O 1
ATOM 753 N N . ALA A 1 95 ? -5.656 1.119 14.117 1.00 88.38 95 ALA A N 1
ATOM 754 C CA . ALA A 1 95 ? -4.674 1.793 14.963 1.00 88.38 95 ALA A CA 1
ATOM 755 C C . ALA A 1 95 ? -5.017 1.638 16.454 1.00 88.38 95 ALA A C 1
ATOM 757 O O . ALA A 1 95 ? -4.149 1.274 17.243 1.00 88.38 95 ALA A O 1
ATOM 758 N N . ILE A 1 96 ? -6.294 1.807 16.820 1.00 91.31 96 ILE A N 1
ATOM 759 C CA . ILE A 1 96 ? -6.775 1.593 18.195 1.00 91.31 96 ILE A CA 1
ATOM 760 C C . ILE A 1 96 ? -6.527 0.147 18.656 1.00 91.31 96 ILE A C 1
ATOM 762 O O . ILE A 1 96 ? -6.011 -0.078 19.750 1.00 91.31 96 ILE A O 1
ATOM 766 N N . VAL A 1 97 ? -6.862 -0.849 17.827 1.00 89.94 97 VAL A N 1
ATOM 767 C CA . VAL A 1 97 ? -6.620 -2.264 18.166 1.00 89.94 97 VAL A CA 1
ATOM 768 C C . VAL A 1 97 ? -5.128 -2.556 18.282 1.00 89.94 97 VAL A C 1
ATOM 770 O O . VAL A 1 97 ? -4.708 -3.278 19.181 1.00 89.94 97 VAL A O 1
ATOM 773 N N . ALA A 1 98 ? -4.310 -1.988 17.405 1.00 88.12 98 ALA A N 1
ATOM 774 C CA . ALA A 1 98 ? -2.881 -2.210 17.459 1.00 88.12 98 ALA A CA 1
ATOM 775 C C . ALA A 1 98 ? -2.225 -1.587 18.694 1.00 88.12 98 ALA A C 1
ATOM 777 O O . ALA A 1 98 ? -1.331 -2.216 19.251 1.00 88.12 98 ALA A O 1
ATOM 778 N N . ASP A 1 99 ? -2.665 -0.414 19.160 1.00 90.50 99 ASP A N 1
ATOM 779 C CA . ASP A 1 99 ? -2.191 0.155 20.429 1.00 90.50 99 ASP A CA 1
ATOM 780 C C . ASP A 1 99 ? -2.407 -0.834 21.587 1.00 90.50 99 ASP A C 1
ATOM 782 O O . ASP A 1 99 ? -1.515 -1.029 22.414 1.00 90.50 99 ASP A O 1
ATOM 786 N N . HIS A 1 100 ? -3.556 -1.516 21.604 1.00 91.06 100 HIS A N 1
ATOM 787 C CA . HIS A 1 100 ? -3.838 -2.561 22.584 1.00 91.06 100 HIS A CA 1
ATOM 788 C C . HIS A 1 100 ? -2.925 -3.785 22.428 1.00 91.06 100 HIS A C 1
ATOM 790 O O . HIS A 1 100 ? -2.362 -4.253 23.412 1.00 91.06 100 HIS A O 1
ATOM 796 N N . LEU A 1 101 ? -2.739 -4.283 21.199 1.00 89.06 101 LEU A N 1
ATOM 797 C CA . LEU A 1 101 ? -1.894 -5.456 20.924 1.00 89.06 101 LEU A CA 1
ATOM 798 C C . LEU A 1 101 ? -0.405 -5.234 21.238 1.00 89.06 101 LEU A C 1
ATOM 800 O O . LEU A 1 101 ? 0.322 -6.205 21.418 1.00 89.06 101 LEU A O 1
ATOM 804 N N . HIS A 1 102 ? 0.047 -3.979 21.291 1.00 89.12 102 HIS A N 1
ATOM 805 C CA . HIS A 1 102 ? 1.413 -3.608 21.672 1.00 89.12 102 HIS A CA 1
ATOM 806 C C . HIS A 1 102 ? 1.518 -3.136 23.134 1.00 89.12 102 HIS A C 1
ATOM 808 O O . HIS A 1 102 ? 2.466 -2.426 23.470 1.00 89.12 102 HIS A O 1
ATOM 814 N N . ASP A 1 103 ? 0.533 -3.463 23.980 1.00 90.19 103 ASP A N 1
ATOM 815 C CA . ASP A 1 103 ? 0.475 -3.109 25.407 1.00 90.19 103 ASP A CA 1
ATOM 816 C C . ASP A 1 103 ? 0.575 -1.597 25.700 1.00 90.19 103 ASP A C 1
ATOM 818 O O . ASP A 1 103 ? 0.914 -1.177 26.808 1.00 90.19 103 ASP A O 1
ATOM 822 N N . ARG A 1 104 ? 0.251 -0.743 24.720 1.00 90.75 104 ARG A N 1
ATOM 823 C CA . ARG A 1 104 ? 0.256 0.722 24.888 1.00 90.75 104 ARG A CA 1
ATOM 824 C C . ARG A 1 104 ? -1.012 1.223 25.566 1.00 90.75 104 ARG A C 1
ATOM 826 O O . ARG A 1 104 ? -1.022 2.326 26.112 1.00 90.75 104 ARG A O 1
ATOM 833 N N . GLU A 1 105 ? -2.085 0.434 25.522 1.00 91.44 105 GLU A N 1
ATOM 834 C CA . GLU A 1 105 ? -3.393 0.828 26.034 1.00 91.44 105 GLU A CA 1
ATOM 835 C C . GLU A 1 105 ? -4.183 -0.356 26.633 1.00 91.44 105 GLU A C 1
ATOM 837 O O . GLU A 1 105 ? -4.227 -1.441 26.044 1.00 91.44 105 GLU A O 1
ATOM 842 N N . PRO A 1 106 ? -4.845 -0.178 27.796 1.00 93.31 106 PRO A N 1
ATOM 843 C CA . PRO A 1 106 ? -5.660 -1.230 28.397 1.00 93.31 106 PRO A CA 1
ATOM 844 C C . PRO A 1 106 ? -6.979 -1.438 27.641 1.00 93.31 106 PRO A C 1
ATOM 846 O O . PRO A 1 106 ? -7.622 -0.473 27.223 1.00 93.31 106 PRO A O 1
ATOM 849 N N . LEU A 1 107 ? -7.456 -2.691 27.607 1.00 91.88 107 LEU A N 1
ATOM 850 C CA . LEU A 1 107 ? -8.653 -3.119 26.864 1.00 91.88 107 LEU A CA 1
ATOM 851 C C . LEU A 1 107 ? -9.875 -2.220 27.091 1.00 91.88 107 LEU A C 1
ATOM 853 O O . LEU A 1 107 ? -10.570 -1.861 26.147 1.00 91.88 107 LEU A O 1
ATOM 857 N N . ARG A 1 108 ? -10.139 -1.814 28.340 1.00 91.06 108 ARG A N 1
ATOM 858 C CA . ARG A 1 108 ? -11.285 -0.949 28.658 1.00 91.06 108 ARG A CA 1
ATOM 859 C C . ARG A 1 108 ? -11.244 0.358 27.865 1.00 91.06 108 ARG A C 1
ATOM 861 O O . ARG A 1 108 ? -12.264 0.768 27.328 1.00 91.06 108 ARG A O 1
ATOM 868 N N . ARG A 1 109 ? -10.078 1.003 27.789 1.00 92.25 109 ARG A N 1
ATOM 869 C CA . ARG A 1 109 ? -9.906 2.271 27.072 1.00 92.25 109 ARG A CA 1
ATOM 870 C C . ARG A 1 109 ? -9.964 2.059 25.557 1.00 92.25 109 ARG A C 1
ATOM 872 O O . ARG A 1 109 ? -10.589 2.857 24.867 1.00 92.25 109 ARG A O 1
ATOM 879 N N . THR A 1 110 ? -9.426 0.944 25.069 1.00 93.00 110 THR A N 1
ATOM 880 C CA . THR A 1 110 ? -9.554 0.510 23.671 1.00 93.00 110 THR A CA 1
ATOM 881 C C . THR A 1 110 ? -11.019 0.366 23.251 1.00 93.00 110 THR A C 1
ATOM 883 O O . THR A 1 110 ? -11.397 0.880 22.204 1.00 93.00 110 THR A O 1
ATOM 886 N N . LEU A 1 111 ? -11.870 -0.263 24.072 1.00 91.50 111 LEU A N 1
ATOM 887 C CA . LEU A 1 111 ? -13.300 -0.423 23.772 1.00 91.50 111 LEU A CA 1
ATOM 888 C C . LEU A 1 111 ? -14.040 0.920 23.691 1.00 91.50 111 LEU A C 1
ATOM 890 O O . LEU A 1 111 ? -14.844 1.100 22.782 1.00 91.50 111 LEU A O 1
ATOM 894 N N . PHE A 1 112 ? -13.734 1.873 24.579 1.00 91.06 112 PHE A N 1
ATOM 895 C CA . PHE A 1 112 ? -14.295 3.229 24.496 1.00 91.06 112 PHE A CA 1
ATOM 896 C C . PHE A 1 112 ? -13.848 3.964 23.227 1.00 91.06 112 PHE A C 1
ATOM 898 O O . PHE A 1 112 ? -14.683 4.526 22.530 1.00 91.06 112 PHE A O 1
ATOM 905 N N . ARG A 1 113 ? -12.559 3.905 22.866 1.00 93.12 113 ARG A N 1
ATOM 906 C CA . ARG A 1 113 ? -12.061 4.516 21.619 1.00 93.12 113 ARG A CA 1
ATOM 907 C C . ARG A 1 113 ? -12.676 3.876 20.372 1.00 93.12 113 ARG A C 1
ATOM 909 O O . ARG A 1 113 ? -12.941 4.568 19.393 1.00 93.12 113 ARG A O 1
ATOM 916 N N . LEU A 1 114 ? -12.895 2.559 20.389 1.00 92.38 114 LEU A N 1
ATOM 917 C CA . LEU A 1 114 ? -13.568 1.854 19.295 1.00 92.38 114 LEU A CA 1
ATOM 918 C C . LEU A 1 114 ? -15.028 2.288 19.167 1.00 92.38 114 LEU A C 1
ATOM 920 O O . LEU A 1 114 ? -15.487 2.497 18.049 1.00 92.38 114 LEU A O 1
ATOM 924 N N . ASP A 1 115 ? -15.732 2.461 20.285 1.00 91.38 115 ASP A N 1
ATOM 925 C CA . ASP A 1 115 ? -17.094 2.991 20.292 1.00 91.38 115 ASP A CA 1
ATOM 926 C C . ASP A 1 115 ? -17.154 4.417 19.720 1.00 91.38 115 ASP A C 1
ATOM 928 O O . ASP A 1 115 ? -17.937 4.680 18.808 1.00 91.38 115 ASP A O 1
ATOM 932 N N . GLU A 1 116 ? -16.269 5.309 20.173 1.00 91.38 116 GLU A N 1
ATOM 933 C CA . GLU A 1 116 ? -16.149 6.677 19.650 1.00 91.38 116 GLU A CA 1
ATOM 934 C C . GLU A 1 116 ? -15.904 6.696 18.133 1.00 91.38 116 GLU A C 1
ATOM 936 O O . GLU A 1 116 ? -16.552 7.449 17.399 1.00 91.38 116 GLU A O 1
ATOM 941 N N . GLU A 1 117 ? -15.008 5.842 17.636 1.00 91.69 117 GLU A N 1
ATOM 942 C CA . GLU A 1 117 ? -14.709 5.757 16.206 1.00 91.69 117 GLU A CA 1
ATOM 943 C C . GLU A 1 117 ? -15.874 5.151 15.406 1.00 91.69 117 GLU A C 1
ATOM 945 O O . GLU A 1 117 ? -16.196 5.645 14.325 1.00 91.69 117 GLU A O 1
ATOM 950 N N . MET A 1 118 ? -16.569 4.138 15.936 1.00 89.19 118 MET A N 1
ATOM 951 C CA . MET A 1 118 ? -17.783 3.593 15.313 1.00 89.19 118 MET A CA 1
ATOM 952 C C . MET A 1 118 ? -18.874 4.665 15.189 1.00 89.19 118 MET A C 1
ATOM 954 O O . MET A 1 118 ? -19.493 4.807 14.130 1.00 89.19 118 MET A O 1
ATOM 958 N N . VAL A 1 119 ? -19.071 5.472 16.236 1.00 88.88 119 VAL A N 1
ATOM 959 C CA . VAL A 1 119 ? -20.002 6.612 16.238 1.00 88.88 119 VAL A CA 1
ATOM 960 C C . VAL A 1 119 ? -19.589 7.660 15.205 1.00 88.88 119 VAL A C 1
ATOM 962 O O . VAL A 1 119 ? -20.436 8.178 14.466 1.00 88.88 119 VAL A O 1
ATOM 965 N N . ALA A 1 120 ? -18.293 7.964 15.109 1.00 87.00 120 ALA A N 1
ATOM 966 C CA . ALA A 1 120 ? -17.763 8.915 14.140 1.00 87.00 120 ALA A CA 1
ATOM 967 C C . ALA A 1 120 ? -17.973 8.441 12.692 1.00 87.00 120 ALA A C 1
ATOM 969 O O . ALA A 1 120 ? -18.370 9.234 11.832 1.00 87.00 120 ALA A O 1
ATOM 970 N N . GLN A 1 121 ? -17.749 7.157 12.410 1.00 86.62 121 GLN A N 1
ATOM 971 C CA . GLN A 1 121 ? -17.966 6.569 11.086 1.00 86.62 121 GLN A CA 1
ATOM 972 C C . GLN A 1 121 ? -19.444 6.569 10.689 1.00 86.62 121 GLN A C 1
ATOM 974 O O . GLN A 1 121 ? -19.778 6.943 9.563 1.00 86.62 121 GLN A O 1
ATOM 979 N N . GLU A 1 122 ? -20.344 6.232 11.610 1.00 84.81 122 GLU A N 1
ATOM 980 C CA . GLU A 1 122 ? -21.786 6.233 11.347 1.00 84.81 122 GLU A CA 1
ATOM 981 C C . GLU A 1 122 ? -22.340 7.644 11.146 1.00 84.81 122 GLU A C 1
ATOM 983 O O . GLU A 1 122 ? -23.154 7.883 10.249 1.00 84.81 122 GLU A O 1
ATOM 988 N N . SER A 1 123 ? -21.831 8.611 11.908 1.00 84.88 123 SER A N 1
ATOM 989 C CA . SER A 1 123 ? -22.170 10.024 11.730 1.00 84.88 123 SER A CA 1
ATOM 990 C C . SER A 1 123 ? -21.704 10.553 10.369 1.00 84.88 123 SER A C 1
ATOM 992 O O . SER A 1 123 ? -22.446 11.281 9.707 1.00 84.88 123 SER A O 1
ATOM 994 N N . LYS A 1 124 ? -20.516 10.142 9.898 1.00 84.00 124 LYS A N 1
ATOM 995 C CA . LYS A 1 124 ? -20.026 10.457 8.542 1.00 84.00 124 LYS A CA 1
ATOM 996 C C . LYS A 1 124 ? -20.882 9.806 7.453 1.00 84.00 124 LYS A C 1
ATOM 998 O O . LYS A 1 124 ? -21.192 10.462 6.465 1.00 84.00 124 LYS A O 1
ATOM 1003 N N . ALA A 1 125 ? -21.276 8.544 7.629 1.00 82.19 125 ALA A N 1
ATOM 1004 C CA . ALA A 1 125 ? -22.056 7.800 6.639 1.00 82.19 125 ALA A CA 1
ATOM 1005 C C . ALA A 1 125 ? -23.498 8.316 6.504 1.00 82.19 125 ALA A C 1
ATOM 1007 O O . ALA A 1 125 ? -24.034 8.402 5.402 1.00 82.19 125 ALA A O 1
ATOM 1008 N N . THR A 1 126 ? -24.131 8.669 7.623 1.00 82.44 126 THR A N 1
ATOM 1009 C CA . THR A 1 126 ? -25.531 9.123 7.657 1.00 82.44 126 THR A CA 1
ATOM 1010 C C . THR A 1 126 ? -25.682 10.639 7.528 1.00 82.44 126 THR A C 1
ATOM 1012 O O . THR A 1 126 ? -26.797 11.130 7.345 1.00 82.44 126 THR A O 1
ATOM 1015 N N . GLY A 1 127 ? -24.585 11.395 7.664 1.00 77.44 127 GLY A N 1
ATOM 1016 C CA . GLY A 1 127 ? -24.592 12.858 7.727 1.00 77.44 127 GLY A CA 1
ATOM 1017 C C . GLY A 1 127 ? -25.287 13.422 8.973 1.00 77.44 127 GLY A C 1
ATOM 1018 O O . GLY A 1 127 ? -25.546 14.623 9.039 1.00 77.44 127 GLY A O 1
ATOM 1019 N N . ARG A 1 128 ? -25.628 12.578 9.957 1.00 72.69 128 ARG A N 1
ATOM 1020 C CA . ARG A 1 128 ? -26.327 12.970 11.187 1.00 72.69 128 ARG A CA 1
ATOM 1021 C C . ARG A 1 128 ? -25.342 12.977 12.350 1.00 72.69 128 ARG A C 1
ATOM 1023 O O . ARG A 1 128 ? -24.809 11.942 12.720 1.00 72.69 128 ARG A O 1
ATOM 1030 N N . SER A 1 129 ? -25.160 14.138 12.974 1.00 66.19 129 SER A N 1
ATOM 1031 C CA . SER A 1 129 ? -24.226 14.318 14.100 1.00 66.19 129 SER A CA 1
ATOM 1032 C C . SER A 1 129 ? -24.704 13.709 15.431 1.00 66.19 129 SER A C 1
ATOM 1034 O O . SER A 1 129 ? -23.976 13.779 16.415 1.00 66.19 129 SER A O 1
ATOM 1036 N N . ASN A 1 130 ? -25.919 13.152 15.500 1.00 66.00 130 ASN A N 1
ATOM 1037 C CA . ASN A 1 130 ? -26.560 12.768 16.769 1.00 66.00 130 ASN A CA 1
ATOM 1038 C C . ASN A 1 130 ? -26.439 11.274 17.102 1.00 66.00 130 ASN A C 1
ATOM 1040 O O . ASN A 1 130 ? -27.197 10.770 17.934 1.00 66.00 130 ASN A O 1
ATOM 1044 N N . THR A 1 131 ? -25.537 10.551 16.442 1.00 72.88 131 THR A N 1
ATOM 1045 C CA . THR A 1 131 ? -25.268 9.152 16.780 1.00 72.88 131 THR A CA 1
ATOM 1046 C C . THR A 1 131 ? -24.702 9.104 18.201 1.00 72.88 131 THR A C 1
ATOM 1048 O O . THR A 1 131 ? -23.683 9.727 18.485 1.00 72.88 131 THR A O 1
ATOM 1051 N N . LYS A 1 132 ? -25.406 8.439 19.123 1.00 77.50 132 LYS A N 1
ATOM 1052 C CA . LYS A 1 132 ? -24.961 8.284 20.515 1.00 77.50 132 LYS A CA 1
ATOM 1053 C C . LYS A 1 132 ? -24.059 7.055 20.649 1.00 77.50 132 LYS A C 1
ATOM 1055 O O . LYS A 1 132 ? -24.149 6.158 19.816 1.00 77.50 132 LYS A O 1
ATOM 1060 N N . SER A 1 133 ? -23.254 7.013 21.715 1.00 81.38 133 SER A N 1
ATOM 1061 C CA . SER A 1 133 ? -22.420 5.857 22.085 1.00 81.38 133 SER A CA 1
ATOM 1062 C C . SER A 1 133 ? -23.204 4.547 21.979 1.00 81.38 133 SER A C 1
ATOM 1064 O O . SER A 1 133 ? -24.293 4.429 22.551 1.00 81.38 133 SER A O 1
ATOM 1066 N N . PHE A 1 134 ? -22.670 3.557 21.265 1.00 81.38 134 PHE A N 1
ATOM 1067 C CA . PHE A 1 134 ? -23.283 2.232 21.213 1.00 81.38 134 PHE A CA 1
ATOM 1068 C C . PHE A 1 134 ? -23.051 1.506 22.530 1.00 81.38 134 PHE A C 1
ATOM 1070 O O . PHE A 1 134 ? -23.968 0.867 23.037 1.00 81.38 134 PHE A O 1
ATOM 1077 N N . LEU A 1 135 ? -21.867 1.655 23.118 1.00 82.69 135 LEU A N 1
ATOM 1078 C CA . LEU A 1 135 ? -21.517 1.039 24.393 1.00 82.69 135 LEU A CA 1
ATOM 1079 C C . LEU A 1 135 ? -22.445 1.476 25.543 1.00 82.69 135 LEU A C 1
ATOM 1081 O O . LEU A 1 135 ? -22.762 0.668 26.410 1.00 82.69 135 LEU A O 1
ATOM 1085 N N . GLU A 1 136 ? -22.902 2.732 25.546 1.00 81.31 136 GLU A N 1
ATOM 1086 C CA . GLU A 1 136 ? -23.809 3.255 26.579 1.00 81.31 136 GLU A CA 1
ATOM 1087 C C . GLU A 1 136 ? -25.298 3.023 26.278 1.00 81.31 136 GLU A C 1
ATOM 1089 O O . GLU A 1 136 ? -26.104 2.967 27.206 1.00 81.31 136 GLU A O 1
ATOM 1094 N N . ASN A 1 137 ? -25.691 2.921 25.000 1.00 78.25 137 ASN A N 1
ATOM 1095 C CA . ASN A 1 137 ? -27.106 2.895 24.593 1.00 78.25 137 ASN A CA 1
ATOM 1096 C C . ASN A 1 137 ? -27.583 1.546 24.031 1.00 78.25 137 ASN A C 1
ATOM 1098 O O . ASN A 1 137 ? -28.764 1.415 23.706 1.00 78.25 137 ASN A O 1
ATOM 1102 N N . SER A 1 138 ? -26.701 0.555 23.892 1.00 75.38 138 SER A N 1
ATOM 1103 C CA . SER A 1 138 ? -27.049 -0.798 23.445 1.00 75.38 138 SER A CA 1
ATOM 1104 C C . SER A 1 138 ? -26.632 -1.860 24.462 1.00 75.38 138 SER A C 1
ATOM 1106 O O . SER A 1 138 ? -25.800 -1.618 25.333 1.00 75.38 138 SER A O 1
ATOM 1108 N N . ASP A 1 139 ? -27.247 -3.039 24.362 1.00 82.75 139 ASP A N 1
ATOM 1109 C CA . ASP A 1 139 ? -26.831 -4.222 25.118 1.00 82.75 139 ASP A CA 1
ATOM 1110 C C . ASP A 1 139 ? -25.344 -4.531 24.826 1.00 82.75 139 ASP A C 1
ATOM 1112 O O . ASP A 1 139 ? -24.967 -4.563 23.649 1.00 82.75 139 ASP A O 1
ATOM 1116 N N . PRO A 1 140 ? -24.483 -4.771 25.840 1.00 83.31 140 PRO A N 1
ATOM 1117 C CA . PRO A 1 140 ? -23.072 -5.091 25.628 1.00 83.31 140 PRO A CA 1
ATOM 1118 C C . PRO A 1 140 ? -22.821 -6.204 24.605 1.00 83.31 140 PRO A C 1
ATOM 1120 O O . PRO A 1 140 ? -21.837 -6.146 23.867 1.00 83.31 140 PRO A O 1
ATOM 1123 N N . ILE A 1 141 ? -23.714 -7.195 24.517 1.00 86.62 141 ILE A N 1
ATOM 1124 C CA . ILE A 1 141 ? -23.621 -8.260 23.510 1.00 86.62 141 ILE A CA 1
ATOM 1125 C C . ILE A 1 141 ? -23.802 -7.682 22.100 1.00 86.62 141 ILE A C 1
ATOM 1127 O O . ILE A 1 141 ? -22.982 -7.949 21.224 1.00 86.62 141 ILE A O 1
ATOM 1131 N N . ALA A 1 142 ? -24.807 -6.830 21.892 1.00 86.44 142 ALA A N 1
ATOM 1132 C CA . ALA A 1 142 ? -25.063 -6.184 20.605 1.00 86.44 142 ALA A CA 1
ATOM 1133 C C . ALA A 1 142 ? -23.897 -5.281 20.159 1.00 86.44 142 ALA A C 1
ATOM 1135 O O . ALA A 1 142 ? -23.539 -5.268 18.978 1.00 86.44 142 ALA A O 1
ATOM 1136 N N . PHE A 1 143 ? -23.260 -4.564 21.094 1.00 87.12 143 PHE A N 1
ATOM 1137 C CA . PHE A 1 143 ? -22.034 -3.811 20.806 1.00 87.12 143 PHE A CA 1
ATOM 1138 C C . PHE A 1 143 ? -20.907 -4.735 20.325 1.00 87.12 143 PHE A C 1
ATOM 1140 O O . PHE A 1 143 ? -20.292 -4.470 19.290 1.00 87.12 143 PHE A O 1
ATOM 1147 N N . LEU A 1 144 ? -20.653 -5.837 21.039 1.00 88.62 144 LEU A N 1
ATOM 1148 C CA . LEU A 1 144 ? -19.596 -6.786 20.684 1.00 88.62 144 LEU A CA 1
ATOM 1149 C C . LEU A 1 144 ? -19.852 -7.474 19.338 1.00 88.62 144 LEU A C 1
ATOM 1151 O O . LEU A 1 144 ? -18.911 -7.675 18.570 1.00 88.62 144 LEU A O 1
ATOM 1155 N N . GLU A 1 145 ? -21.104 -7.804 19.016 1.00 88.94 145 GLU A N 1
ATOM 1156 C CA . GLU A 1 145 ? -21.471 -8.351 17.706 1.00 88.94 145 GLU A CA 1
ATOM 1157 C C . GLU A 1 145 ? -21.203 -7.353 16.577 1.00 88.94 145 GLU A C 1
ATOM 1159 O O . GLU A 1 145 ? -20.603 -7.710 15.561 1.00 88.94 145 GLU A O 1
ATOM 1164 N N . ARG A 1 146 ? -21.566 -6.082 16.778 1.00 87.50 146 ARG A N 1
ATOM 1165 C CA . ARG A 1 146 ? -21.301 -5.018 15.803 1.00 87.50 146 ARG A CA 1
ATOM 1166 C C . ARG A 1 146 ? -19.803 -4.7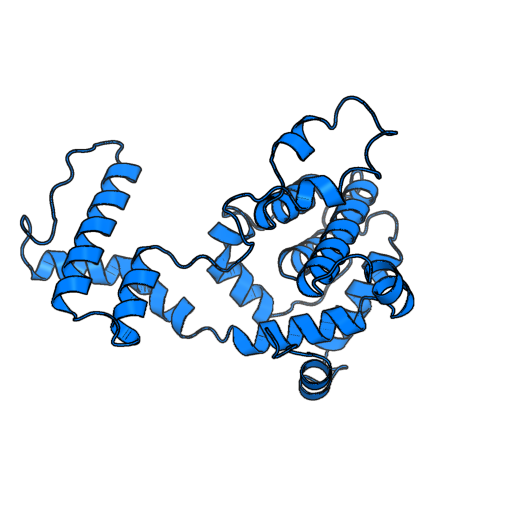68 15.642 1.00 87.50 146 ARG A C 1
ATOM 1168 O O . ARG A 1 146 ? -19.324 -4.625 14.518 1.00 87.50 146 ARG A O 1
ATOM 1175 N N . LEU A 1 147 ? -19.053 -4.768 16.746 1.00 88.25 147 LEU A N 1
ATOM 1176 C CA . LEU A 1 147 ? -17.600 -4.629 16.727 1.00 88.25 147 LEU A CA 1
ATOM 1177 C C . LEU A 1 147 ? -16.944 -5.791 15.975 1.00 88.25 147 LEU A C 1
ATOM 1179 O O . LEU A 1 147 ? -16.094 -5.547 15.123 1.00 88.25 147 LEU A O 1
ATOM 1183 N N . ARG A 1 148 ? -17.362 -7.039 16.234 1.00 87.81 148 ARG A N 1
ATOM 1184 C CA . ARG A 1 148 ? -16.876 -8.238 15.527 1.00 87.81 148 ARG A CA 1
ATOM 1185 C C . ARG A 1 148 ? -16.990 -8.074 14.015 1.00 87.81 148 ARG A C 1
ATOM 1187 O O . ARG A 1 148 ? -16.047 -8.394 13.292 1.00 87.81 148 ARG A O 1
ATOM 1194 N N . ASP A 1 149 ? -18.129 -7.581 13.544 1.00 86.31 149 ASP A N 1
ATOM 1195 C CA . ASP A 1 149 ? -18.376 -7.420 12.115 1.00 86.31 149 ASP A CA 1
ATOM 1196 C C . ASP A 1 149 ? -17.502 -6.303 11.517 1.00 86.31 149 ASP A C 1
ATOM 1198 O O . ASP A 1 149 ? -16.937 -6.484 10.435 1.00 86.31 149 ASP A O 1
ATOM 1202 N N . GLN A 1 150 ? -17.294 -5.203 12.253 1.00 82.81 150 GLN A N 1
ATOM 1203 C CA . GLN A 1 150 ? -16.394 -4.113 11.852 1.00 82.81 150 GLN A CA 1
ATOM 1204 C C . GLN A 1 150 ? -14.929 -4.557 11.780 1.00 82.81 150 GLN A C 1
ATOM 1206 O O . GLN A 1 150 ? -14.234 -4.230 10.822 1.00 82.81 150 GLN A O 1
ATOM 1211 N N . VAL A 1 151 ? -14.447 -5.351 12.739 1.00 85.62 151 VAL A N 1
ATOM 1212 C CA . VAL A 1 151 ? -13.029 -5.759 12.801 1.00 85.62 151 VAL A CA 1
ATOM 1213 C C . VAL A 1 151 ? -12.717 -7.036 12.020 1.00 85.62 151 VAL A C 1
ATOM 1215 O O . VAL A 1 151 ? -11.560 -7.448 11.949 1.00 85.62 151 VAL A O 1
ATOM 1218 N N . LYS A 1 152 ? -13.712 -7.672 11.385 1.00 84.19 152 LYS A N 1
ATOM 1219 C CA . LYS A 1 152 ? -13.558 -8.965 10.688 1.00 84.19 152 LYS A CA 1
ATOM 1220 C C . LYS A 1 152 ? -12.424 -8.981 9.655 1.00 84.19 152 LYS A C 1
ATOM 1222 O O . LYS A 1 152 ? -11.794 -10.016 9.438 1.00 84.19 152 LYS A O 1
ATOM 1227 N N . HIS A 1 153 ? -12.153 -7.844 9.019 1.00 81.44 153 HIS A N 1
ATOM 1228 C CA . HIS A 1 153 ? -11.116 -7.704 7.998 1.00 81.44 153 HIS A CA 1
ATOM 1229 C C . HIS A 1 153 ? -9.711 -7.448 8.571 1.00 81.44 153 HIS A C 1
ATOM 1231 O O . HIS A 1 153 ? -8.731 -7.608 7.846 1.00 81.44 153 HIS A O 1
ATOM 1237 N N . PHE A 1 154 ? -9.573 -7.118 9.861 1.00 86.81 154 PHE A N 1
ATOM 1238 C CA . PHE A 1 154 ? -8.284 -6.746 10.463 1.00 86.81 154 PHE A CA 1
ATOM 1239 C C . PHE A 1 154 ? -7.283 -7.892 10.428 1.00 86.81 154 PHE A C 1
ATOM 1241 O O . PHE A 1 154 ? -6.101 -7.671 10.180 1.00 86.81 154 PHE A O 1
ATOM 1248 N N . ASN A 1 155 ? -7.766 -9.126 10.592 1.00 83.31 155 ASN A N 1
ATOM 1249 C CA . ASN A 1 155 ? -6.934 -10.323 10.521 1.00 83.31 155 ASN A CA 1
ATOM 1250 C C . ASN A 1 155 ? -6.151 -10.403 9.204 1.00 83.31 155 ASN A C 1
ATOM 1252 O O . ASN A 1 155 ? -5.003 -10.834 9.206 1.00 83.31 155 ASN A O 1
ATOM 1256 N N . LEU A 1 156 ? -6.732 -9.951 8.087 1.00 84.94 156 LEU A N 1
ATOM 1257 C CA . LEU A 1 156 ? -6.043 -9.948 6.795 1.00 84.94 156 LEU A CA 1
ATOM 1258 C C . LEU A 1 156 ? -4.874 -8.958 6.768 1.00 84.94 156 LEU A C 1
ATOM 1260 O O . LEU A 1 156 ? -3.853 -9.249 6.147 1.00 84.94 156 LEU A O 1
ATOM 1264 N N . HIS A 1 157 ? -5.013 -7.819 7.449 1.00 84.88 157 HIS A N 1
ATOM 1265 C CA . HIS A 1 157 ? -3.962 -6.813 7.547 1.00 84.88 157 HIS A CA 1
ATOM 1266 C C . HIS A 1 157 ? -2.879 -7.205 8.550 1.00 84.88 157 HIS A C 1
ATOM 1268 O O . HIS A 1 157 ? -1.705 -7.077 8.221 1.00 84.88 157 HIS A O 1
ATOM 1274 N N . PHE A 1 158 ? -3.244 -7.701 9.736 1.00 81.75 158 PHE A N 1
ATOM 1275 C CA . PHE A 1 158 ? -2.273 -8.107 10.758 1.00 81.75 158 PHE A CA 1
ATOM 1276 C C . PHE A 1 158 ? -1.501 -9.377 10.379 1.00 81.75 158 PHE A C 1
ATOM 1278 O O . PHE A 1 158 ? -0.353 -9.533 10.777 1.00 81.75 158 PHE A O 1
ATOM 1285 N N . ALA A 1 159 ? -2.093 -10.264 9.573 1.00 83.69 159 ALA A N 1
A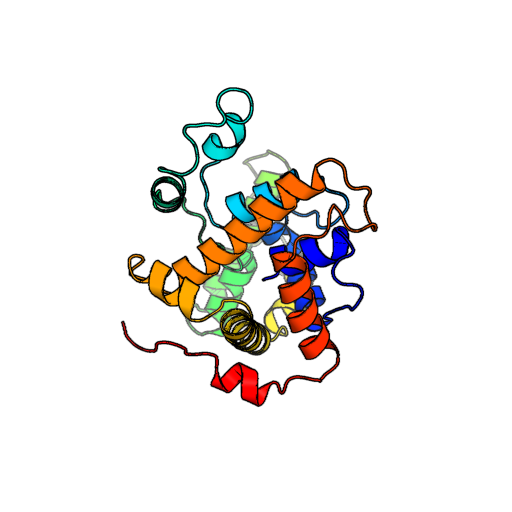TOM 1286 C CA . ALA A 1 159 ? -1.410 -11.447 9.049 1.00 83.69 159 ALA A CA 1
ATOM 1287 C C . ALA A 1 159 ? -0.571 -11.171 7.785 1.00 83.69 159 ALA A C 1
ATOM 1289 O O . ALA A 1 159 ? 0.036 -12.094 7.238 1.00 83.69 159 ALA A O 1
ATOM 1290 N N . ALA A 1 160 ? -0.579 -9.945 7.253 1.00 83.94 160 ALA A N 1
ATOM 1291 C CA . ALA A 1 160 ? 0.210 -9.606 6.076 1.00 83.94 160 ALA A CA 1
ATOM 1292 C C . ALA A 1 160 ? 1.664 -9.303 6.466 1.00 83.94 160 ALA A C 1
ATOM 1294 O O . ALA A 1 160 ? 1.932 -8.440 7.296 1.00 83.94 160 ALA A O 1
ATOM 1295 N N . ASP A 1 161 ? 2.611 -9.987 5.822 1.00 83.19 161 ASP A N 1
ATOM 1296 C CA . ASP A 1 161 ? 4.026 -9.628 5.901 1.00 83.19 161 ASP A CA 1
ATOM 1297 C C . ASP A 1 161 ? 4.287 -8.387 5.038 1.00 83.19 161 ASP A C 1
ATOM 1299 O O . ASP A 1 161 ? 4.281 -8.464 3.808 1.00 83.19 161 ASP A O 1
ATOM 1303 N N . TYR A 1 162 ? 4.509 -7.244 5.687 1.00 81.81 162 TYR A N 1
ATOM 1304 C CA . TYR A 1 162 ? 4.912 -6.003 5.019 1.00 81.81 162 TYR A CA 1
ATOM 1305 C C . TYR A 1 162 ? 6.433 -5.863 4.902 1.00 81.81 162 TYR A C 1
ATOM 1307 O O . TYR A 1 162 ? 6.918 -5.215 3.975 1.00 81.81 162 TYR A O 1
ATOM 1315 N N . TYR A 1 163 ? 7.203 -6.494 5.790 1.00 82.88 163 TYR A N 1
ATOM 1316 C CA . TYR A 1 163 ? 8.658 -6.352 5.823 1.00 82.88 163 TYR A CA 1
ATOM 1317 C C . TYR A 1 163 ? 9.328 -7.054 4.641 1.00 82.88 163 TYR A C 1
ATOM 1319 O O . TYR A 1 163 ? 10.249 -6.502 4.036 1.00 82.88 163 TYR A O 1
ATOM 1327 N N . GLY A 1 164 ? 8.875 -8.259 4.286 1.00 85.00 164 GLY A N 1
ATOM 1328 C CA . GLY A 1 164 ? 9.378 -8.997 3.125 1.00 85.00 164 GLY A CA 1
ATOM 1329 C C . GLY A 1 164 ? 9.257 -8.201 1.817 1.00 85.00 164 GLY A C 1
ATOM 1330 O O . GLY A 1 164 ? 10.278 -7.964 1.156 1.00 85.00 164 GLY A O 1
ATOM 1331 N N . PRO A 1 165 ? 8.049 -7.733 1.447 1.00 86.19 165 PRO A N 1
ATOM 1332 C CA . PRO A 1 165 ? 7.842 -6.892 0.274 1.00 86.19 165 PRO A CA 1
ATOM 1333 C C . PRO A 1 165 ? 8.638 -5.588 0.304 1.00 86.19 165 PRO A C 1
ATOM 1335 O O . PRO A 1 165 ? 9.221 -5.241 -0.719 1.00 86.19 165 PRO A O 1
ATOM 1338 N N . VAL A 1 166 ? 8.726 -4.892 1.445 1.00 85.69 166 VAL A N 1
ATOM 1339 C CA . VAL A 1 166 ? 9.493 -3.636 1.563 1.00 85.69 166 VAL A CA 1
ATOM 1340 C C . VAL A 1 166 ? 10.973 -3.852 1.246 1.00 85.69 166 VAL A C 1
ATOM 1342 O O . VAL A 1 166 ? 11.511 -3.161 0.381 1.00 85.69 166 VAL A O 1
ATOM 1345 N N . ARG A 1 167 ? 11.618 -4.851 1.865 1.00 85.06 167 ARG A N 1
ATOM 1346 C CA . ARG A 1 167 ? 13.037 -5.164 1.603 1.00 85.06 167 ARG A CA 1
ATOM 1347 C C . ARG A 1 167 ? 13.279 -5.539 0.147 1.00 85.06 167 ARG A C 1
ATOM 1349 O O . ARG A 1 167 ? 14.228 -5.080 -0.480 1.00 85.06 167 ARG A O 1
ATOM 1356 N N . THR A 1 168 ? 12.382 -6.350 -0.404 1.00 89.81 168 THR A N 1
ATOM 1357 C CA . THR A 1 168 ? 12.448 -6.774 -1.805 1.00 89.81 168 THR A CA 1
ATOM 1358 C C . THR A 1 168 ? 12.303 -5.583 -2.752 1.00 89.81 168 THR A C 1
ATOM 1360 O O . THR A 1 168 ? 13.083 -5.449 -3.688 1.00 89.81 168 THR A O 1
ATOM 1363 N N . CYS A 1 169 ? 11.341 -4.692 -2.494 1.00 88.31 169 CYS A N 1
ATOM 1364 C CA . CYS A 1 169 ? 11.129 -3.477 -3.276 1.00 88.31 169 CYS A CA 1
ATOM 1365 C C . CYS A 1 169 ? 12.351 -2.558 -3.245 1.00 88.31 169 CYS A C 1
ATOM 1367 O O . CYS A 1 169 ? 12.739 -2.056 -4.294 1.00 88.31 169 CYS A O 1
ATOM 1369 N N . GLY A 1 170 ? 12.968 -2.357 -2.079 1.00 83.38 170 GLY A N 1
ATOM 1370 C CA . GLY A 1 170 ? 14.152 -1.507 -1.979 1.00 83.38 170 GLY A CA 1
ATOM 1371 C C . GLY A 1 170 ? 15.360 -2.086 -2.724 1.00 83.38 170 GLY A C 1
ATOM 1372 O O . GLY A 1 170 ? 15.985 -1.379 -3.504 1.00 83.38 170 GLY A O 1
ATOM 1373 N N . GLY A 1 171 ? 15.624 -3.394 -2.612 1.00 85.38 171 GLY A N 1
ATOM 1374 C CA . GLY A 1 171 ? 16.672 -4.033 -3.421 1.00 85.38 171 GLY A CA 1
ATOM 1375 C C . GLY A 1 171 ? 16.396 -3.992 -4.932 1.00 85.38 171 GLY A C 1
ATOM 1376 O O . GLY A 1 171 ? 17.317 -3.887 -5.745 1.00 85.38 171 GLY A O 1
ATOM 1377 N N . LEU A 1 172 ? 15.120 -4.078 -5.324 1.00 88.25 172 LEU A N 1
ATOM 1378 C CA . LEU A 1 172 ? 14.699 -3.949 -6.719 1.00 88.25 172 LEU A CA 1
ATOM 1379 C C . LEU A 1 172 ? 14.937 -2.532 -7.242 1.00 88.25 172 LEU A C 1
ATOM 1381 O O . LEU A 1 172 ? 15.418 -2.394 -8.363 1.00 88.25 172 LEU A O 1
ATOM 1385 N N . PHE A 1 173 ? 14.663 -1.502 -6.440 1.00 82.81 173 PHE A N 1
ATOM 1386 C CA . PHE A 1 173 ? 14.946 -0.117 -6.815 1.00 82.81 173 PHE A CA 1
ATOM 1387 C C . PHE A 1 173 ? 16.426 0.130 -7.064 1.00 82.81 173 PHE A C 1
ATOM 1389 O O . PHE A 1 173 ? 16.772 0.666 -8.116 1.00 82.81 173 PHE A O 1
ATOM 1396 N N . GLU A 1 174 ? 17.295 -0.360 -6.179 1.00 77.56 174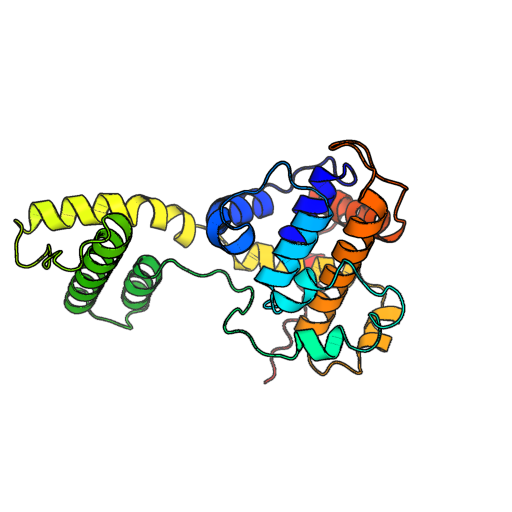 GLU A N 1
ATOM 1397 C CA . GLU A 1 174 ? 18.743 -0.279 -6.391 1.00 77.56 174 GLU A CA 1
ATOM 1398 C C . GLU A 1 174 ? 19.195 -1.000 -7.671 1.00 77.56 174 GLU A C 1
ATOM 1400 O O . GLU A 1 174 ? 20.199 -0.634 -8.265 1.00 77.56 174 GLU A O 1
ATOM 1405 N N . THR A 1 175 ? 18.448 -2.011 -8.127 1.00 81.50 175 THR A N 1
ATOM 1406 C CA . THR A 1 175 ? 18.753 -2.732 -9.374 1.00 81.50 175 THR A CA 1
ATOM 1407 C C . THR A 1 175 ? 18.204 -2.020 -10.622 1.00 81.50 175 THR A C 1
ATOM 1409 O O . THR A 1 175 ? 18.707 -2.238 -11.720 1.00 81.50 175 THR A O 1
ATOM 1412 N N . MET A 1 176 ? 17.157 -1.200 -10.480 1.00 80.25 176 MET A N 1
ATOM 1413 C CA . MET A 1 176 ? 16.471 -0.516 -11.589 1.00 80.25 176 MET A CA 1
ATOM 1414 C C . MET A 1 176 ? 17.055 0.855 -11.922 1.00 80.25 176 MET A C 1
ATOM 1416 O O . MET A 1 176 ? 16.917 1.304 -13.059 1.00 80.25 176 MET A O 1
ATOM 1420 N N . VAL A 1 177 ? 17.637 1.543 -10.937 1.00 67.75 177 VAL A N 1
ATOM 1421 C CA . VAL A 1 177 ? 18.215 2.881 -11.108 1.00 67.75 177 VAL A CA 1
ATOM 1422 C C . VAL A 1 177 ? 19.725 2.732 -11.320 1.00 67.75 177 VAL A C 1
ATOM 1424 O O . VAL A 1 177 ? 20.401 2.291 -10.393 1.00 67.75 177 VAL A O 1
ATOM 1427 N N . PRO A 1 178 ? 20.279 3.085 -12.496 1.00 56.06 178 PRO A N 1
ATOM 1428 C CA . PRO A 1 178 ? 21.719 3.018 -12.736 1.00 56.06 178 PRO A CA 1
ATOM 1429 C C . PRO A 1 178 ? 22.502 3.907 -11.758 1.00 56.06 178 PRO A C 1
ATOM 1431 O O . PRO A 1 178 ? 22.074 5.027 -11.461 1.00 56.06 178 PRO A O 1
ATOM 1434 N N . ASP A 1 179 ? 23.679 3.450 -11.323 1.00 53.19 179 ASP A N 1
ATOM 1435 C CA . ASP A 1 179 ? 24.561 4.166 -10.381 1.00 53.19 179 ASP A CA 1
ATOM 1436 C C . ASP A 1 179 ? 24.857 5.622 -10.816 1.00 53.19 179 ASP A C 1
ATOM 1438 O O . ASP A 1 179 ? 24.961 6.529 -9.985 1.00 53.19 179 ASP A O 1
ATOM 1442 N N . ASP A 1 180 ? 24.909 5.879 -12.127 1.00 46.16 180 ASP A N 1
ATOM 1443 C CA . ASP A 1 180 ? 25.188 7.196 -12.715 1.00 46.16 180 ASP A CA 1
ATOM 1444 C C . ASP A 1 180 ? 24.054 8.224 -12.500 1.00 46.16 180 ASP A C 1
ATOM 1446 O O . ASP A 1 180 ? 24.297 9.435 -12.456 1.00 46.16 180 ASP A O 1
ATOM 1450 N N . GLU A 1 181 ? 22.803 7.769 -12.351 1.00 49.22 181 GLU A N 1
ATOM 1451 C CA . GLU A 1 181 ? 21.660 8.630 -12.006 1.00 49.22 181 GLU A CA 1
ATOM 1452 C C . GLU A 1 181 ? 21.500 8.788 -10.490 1.00 49.22 181 GLU A C 1
ATOM 1454 O O . GLU A 1 181 ? 21.140 9.874 -10.025 1.00 49.22 181 GLU A O 1
ATOM 1459 N N . GLN A 1 182 ? 21.875 7.770 -9.707 1.00 48.28 182 GLN A N 1
ATOM 1460 C CA . GLN A 1 182 ? 21.953 7.880 -8.246 1.00 48.28 182 GLN A CA 1
ATOM 1461 C C . GLN A 1 182 ? 22.971 8.949 -7.813 1.00 48.28 182 GLN A C 1
ATOM 1463 O O . GLN A 1 182 ? 22.705 9.704 -6.874 1.00 48.28 182 GLN A O 1
ATOM 1468 N N . GLN A 1 183 ? 24.088 9.084 -8.543 1.00 42.72 183 GLN A N 1
ATOM 1469 C CA . GLN A 1 183 ? 25.095 10.123 -8.296 1.00 42.72 183 GLN A CA 1
ATOM 1470 C C . GLN A 1 183 ? 24.626 11.542 -8.648 1.00 42.72 183 GLN A C 1
ATOM 1472 O O . GLN A 1 183 ? 25.002 12.498 -7.967 1.00 42.72 183 GLN A O 1
ATOM 1477 N N . LYS A 1 184 ? 23.765 11.709 -9.661 1.00 43.06 184 LYS A N 1
ATOM 1478 C CA . LYS A 1 184 ? 23.141 13.013 -9.969 1.00 43.06 184 LYS A CA 1
ATOM 1479 C C . LYS A 1 184 ? 22.076 13.406 -8.940 1.00 43.06 184 LYS A C 1
ATOM 1481 O O . LYS A 1 184 ? 21.884 14.595 -8.698 1.00 43.06 184 LYS A O 1
ATOM 1486 N N . GLY A 1 185 ? 21.443 12.422 -8.300 1.00 41.16 185 GLY A N 1
ATOM 1487 C CA . GLY A 1 185 ? 20.510 12.600 -7.185 1.00 41.16 185 GLY A CA 1
ATOM 1488 C C . GLY A 1 185 ? 21.164 12.927 -5.837 1.00 41.16 185 GLY A C 1
ATOM 1489 O O . GLY A 1 185 ? 20.449 13.218 -4.884 1.00 41.16 185 GLY A O 1
ATOM 1490 N N . HIS A 1 186 ? 22.500 12.944 -5.725 1.00 41.03 186 HIS A N 1
ATOM 1491 C CA . HIS A 1 186 ? 23.215 13.300 -4.485 1.00 41.03 186 HIS A CA 1
ATOM 1492 C C . HIS A 1 186 ? 23.081 14.777 -4.057 1.00 41.03 186 HIS A C 1
ATOM 1494 O O . HIS A 1 186 ? 23.627 15.167 -3.026 1.00 41.03 186 HIS A O 1
ATOM 1500 N N . SER A 1 187 ? 22.330 15.608 -4.789 1.00 43.62 187 SER A N 1
ATOM 1501 C CA . SER A 1 187 ? 21.835 16.895 -4.274 1.00 43.62 187 SER A CA 1
ATOM 1502 C C . SER A 1 187 ? 20.620 16.741 -3.343 1.00 43.62 187 SER A C 1
ATOM 1504 O O . SER A 1 187 ? 20.289 17.673 -2.608 1.00 43.62 187 SER A O 1
ATOM 1506 N N . VAL A 1 188 ? 19.966 15.573 -3.341 1.00 44.00 188 VAL A N 1
ATOM 1507 C CA . VAL A 1 188 ? 18.836 15.230 -2.475 1.00 44.00 188 VAL A CA 1
ATOM 1508 C C . VAL A 1 188 ? 19.378 14.507 -1.243 1.00 44.00 188 VAL A C 1
ATOM 1510 O O . VAL A 1 188 ? 19.871 13.386 -1.320 1.00 44.00 188 VAL A O 1
ATOM 1513 N N . GLN A 1 189 ? 19.283 15.155 -0.082 1.00 47.34 189 GLN A N 1
ATOM 1514 C CA . GLN A 1 189 ? 19.852 14.688 1.192 1.00 47.34 189 GLN A CA 1
ATOM 1515 C C . GLN A 1 189 ? 19.232 13.378 1.731 1.00 47.34 189 GLN A C 1
ATOM 1517 O O . GLN A 1 189 ? 19.690 12.871 2.750 1.00 47.34 189 GLN A O 1
ATOM 1522 N N . ASN A 1 190 ? 18.223 12.799 1.064 1.00 54.47 190 ASN A N 1
ATOM 1523 C CA . ASN A 1 190 ? 17.518 11.600 1.517 1.00 54.47 190 ASN A CA 1
ATOM 1524 C C . ASN A 1 190 ? 17.313 10.584 0.363 1.00 54.47 190 ASN A C 1
ATOM 1526 O O . ASN A 1 190 ? 16.631 10.908 -0.612 1.00 54.47 190 ASN A O 1
ATOM 1530 N N . PRO A 1 191 ? 17.857 9.353 0.460 1.00 54.25 191 PRO A N 1
ATOM 1531 C CA . PRO A 1 191 ? 17.723 8.321 -0.574 1.00 54.25 191 PRO A CA 1
ATOM 1532 C C . PRO A 1 191 ? 16.274 7.872 -0.813 1.00 54.25 191 PRO A C 1
ATOM 1534 O O . PRO A 1 191 ? 15.913 7.610 -1.956 1.00 54.25 191 PRO A O 1
ATOM 1537 N N . ALA A 1 192 ? 15.407 7.882 0.207 1.00 58.06 192 ALA A N 1
ATOM 1538 C CA . ALA A 1 192 ? 13.986 7.573 0.024 1.00 58.06 192 ALA A CA 1
ATOM 1539 C C . ALA A 1 192 ? 13.295 8.599 -0.893 1.00 58.06 192 ALA A C 1
ATOM 1541 O O . ALA A 1 192 ? 12.413 8.258 -1.681 1.00 58.06 192 ALA A O 1
ATOM 1542 N N . THR A 1 193 ? 13.734 9.858 -0.834 1.00 60.28 193 THR A N 1
ATOM 1543 C CA . THR A 1 193 ? 13.264 10.922 -1.726 1.00 60.28 193 THR A CA 1
ATOM 1544 C C . THR A 1 193 ? 13.804 10.741 -3.147 1.00 60.28 193 THR A C 1
ATOM 1546 O O . THR A 1 193 ? 13.104 11.068 -4.101 1.00 60.28 193 THR A O 1
ATOM 1549 N N . ALA A 1 194 ? 15.009 10.185 -3.315 1.00 60.97 194 ALA A N 1
ATOM 1550 C CA . ALA A 1 194 ? 15.577 9.890 -4.631 1.00 60.97 194 ALA A CA 1
ATOM 1551 C C . ALA A 1 194 ? 14.818 8.756 -5.345 1.00 60.97 194 ALA A C 1
ATOM 1553 O O . ALA A 1 194 ? 14.404 8.934 -6.492 1.00 60.97 194 ALA A O 1
ATOM 1554 N N . ASP A 1 195 ? 14.541 7.647 -4.649 1.00 62.41 195 ASP A N 1
ATOM 1555 C CA . ASP A 1 195 ? 13.742 6.533 -5.185 1.00 62.41 195 ASP A CA 1
ATOM 1556 C C . ASP A 1 195 ? 12.328 6.991 -5.565 1.00 62.41 195 ASP A C 1
ATOM 1558 O O . ASP A 1 195 ? 11.795 6.643 -6.623 1.00 62.41 195 ASP A O 1
ATOM 1562 N N . LEU A 1 196 ? 11.727 7.834 -4.720 1.00 65.19 196 LEU A N 1
ATOM 1563 C CA . LEU A 1 196 ? 10.434 8.454 -4.979 1.00 65.19 196 LEU A CA 1
ATOM 1564 C C . LEU A 1 196 ? 10.463 9.317 -6.248 1.00 65.19 196 LEU A C 1
ATOM 1566 O O . LEU A 1 196 ? 9.606 9.161 -7.118 1.00 65.19 196 LEU A O 1
ATOM 1570 N N . CYS A 1 197 ? 11.456 10.199 -6.382 1.00 64.00 197 CYS A N 1
ATOM 1571 C CA . CYS A 1 197 ? 11.636 11.038 -7.566 1.00 64.00 197 CYS A CA 1
ATOM 1572 C C . CYS A 1 197 ? 11.832 10.205 -8.840 1.00 64.00 197 CYS A C 1
ATOM 1574 O O . CYS A 1 197 ? 11.258 10.554 -9.874 1.00 64.00 197 CYS A O 1
ATOM 1576 N N . ALA A 1 198 ? 12.575 9.097 -8.773 1.00 65.69 198 ALA A N 1
ATOM 1577 C CA . ALA A 1 198 ? 12.760 8.188 -9.901 1.00 65.69 198 ALA A CA 1
ATOM 1578 C C . ALA A 1 198 ? 11.423 7.557 -10.324 1.00 65.69 198 ALA A C 1
ATOM 1580 O O . ALA A 1 198 ? 11.014 7.693 -11.478 1.00 65.69 198 ALA A O 1
ATOM 1581 N N . VAL A 1 199 ? 10.682 6.959 -9.380 1.00 70.88 199 VAL A N 1
ATOM 1582 C CA . VAL A 1 199 ? 9.352 6.366 -9.632 1.00 70.88 199 VAL A CA 1
ATOM 1583 C C . VAL A 1 199 ? 8.402 7.371 -10.270 1.00 70.88 199 VAL A C 1
ATOM 1585 O O . VAL A 1 199 ? 7.731 7.066 -11.255 1.00 70.88 199 VAL A O 1
ATOM 1588 N N . LEU A 1 200 ? 8.339 8.570 -9.702 1.00 70.25 200 LEU A N 1
ATOM 1589 C CA . LEU A 1 200 ? 7.466 9.636 -10.165 1.00 70.25 200 LEU A CA 1
ATOM 1590 C C . LEU A 1 200 ? 7.867 10.156 -11.554 1.00 70.25 200 LEU A C 1
ATOM 1592 O O . LEU A 1 200 ? 6.990 10.444 -12.370 1.00 70.25 200 LEU A O 1
ATOM 1596 N N . SER A 1 201 ? 9.166 10.220 -11.852 1.00 68.94 201 SER A N 1
ATOM 1597 C CA . SER A 1 201 ? 9.670 10.588 -13.181 1.00 68.94 201 SER A CA 1
ATOM 1598 C C . SER A 1 201 ? 9.289 9.542 -14.230 1.00 68.94 201 SER A C 1
ATOM 1600 O O . SER A 1 201 ? 8.751 9.901 -15.277 1.00 68.94 201 SER A O 1
ATOM 1602 N N . ILE A 1 202 ? 9.453 8.252 -13.915 1.00 71.56 202 ILE A N 1
ATOM 1603 C CA . ILE A 1 202 ? 9.069 7.135 -14.793 1.00 71.56 202 ILE A CA 1
ATOM 1604 C C . ILE A 1 202 ? 7.559 7.142 -15.055 1.00 71.56 202 ILE A C 1
ATOM 1606 O O . ILE A 1 202 ? 7.119 7.015 -16.196 1.00 71.56 202 ILE A O 1
ATOM 1610 N N . LEU A 1 203 ? 6.743 7.320 -14.012 1.00 74.88 203 LEU A N 1
ATOM 1611 C CA . LEU A 1 203 ? 5.288 7.413 -14.155 1.00 74.88 203 LEU A CA 1
ATOM 1612 C C . LEU A 1 203 ? 4.869 8.639 -14.978 1.00 74.88 203 LEU A C 1
ATOM 1614 O O . LEU A 1 20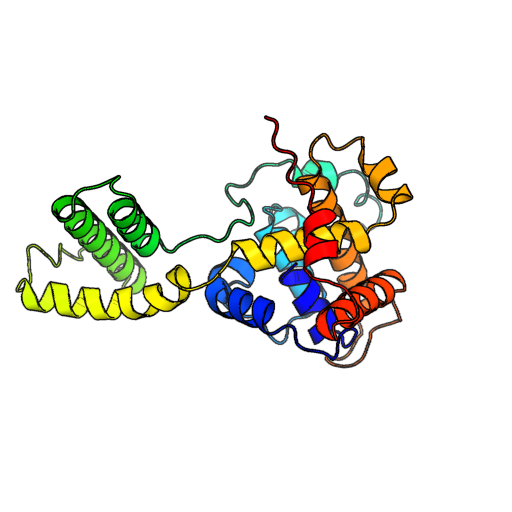3 ? 3.936 8.550 -15.776 1.00 74.88 203 LEU A O 1
ATOM 1618 N N . GLY A 1 204 ? 5.569 9.767 -14.824 1.00 70.56 204 GLY A N 1
ATOM 1619 C CA . GLY A 1 204 ? 5.378 10.961 -15.645 1.00 70.56 204 GLY A CA 1
ATOM 1620 C C . GLY A 1 204 ? 5.694 10.721 -17.124 1.00 70.56 204 GLY A C 1
ATOM 1621 O O . GLY A 1 204 ? 4.887 11.078 -17.984 1.00 70.56 204 GLY A O 1
ATOM 1622 N N . GLU A 1 205 ? 6.822 10.075 -17.426 1.00 72.69 205 GLU A N 1
ATOM 1623 C CA . GLU A 1 205 ? 7.207 9.695 -18.792 1.00 72.69 205 GLU A CA 1
ATOM 1624 C C . GLU A 1 205 ? 6.175 8.739 -19.409 1.00 72.69 205 GLU A C 1
ATOM 1626 O O . GLU A 1 205 ? 5.662 8.987 -20.505 1.00 72.69 205 GLU A O 1
ATOM 1631 N N . LEU A 1 206 ? 5.791 7.694 -18.669 1.00 71.94 206 LEU A N 1
ATOM 1632 C CA . LEU A 1 206 ? 4.771 6.733 -19.081 1.00 71.94 206 LEU A CA 1
ATOM 1633 C C . LEU A 1 206 ? 3.427 7.404 -19.365 1.00 71.94 206 LEU A C 1
ATOM 1635 O O . LEU A 1 206 ? 2.774 7.052 -20.348 1.00 71.94 206 LEU A O 1
ATOM 1639 N N . ALA A 1 207 ? 3.017 8.381 -18.553 1.00 72.31 207 ALA A N 1
ATOM 1640 C CA . ALA A 1 207 ? 1.787 9.132 -18.776 1.00 72.31 207 ALA A CA 1
ATOM 1641 C C . ALA A 1 207 ? 1.805 9.917 -20.094 1.00 72.31 207 ALA A C 1
ATOM 1643 O O . ALA A 1 207 ? 0.796 9.936 -20.797 1.00 72.31 207 ALA A O 1
ATOM 1644 N N . VAL A 1 208 ? 2.938 10.537 -20.438 1.00 69.44 208 VAL A N 1
ATOM 1645 C CA . VAL A 1 208 ? 3.097 11.316 -21.677 1.00 69.44 208 VAL A CA 1
ATOM 1646 C C . VAL A 1 208 ? 3.145 10.403 -22.901 1.00 69.44 208 VAL A C 1
ATOM 1648 O O . VAL A 1 208 ? 2.433 10.647 -23.873 1.00 69.44 208 VAL A O 1
ATOM 1651 N N . LEU A 1 209 ? 3.946 9.335 -22.857 1.00 65.12 209 LEU A N 1
ATOM 1652 C CA . LEU A 1 209 ? 4.114 8.412 -23.987 1.00 65.12 209 LEU A CA 1
ATOM 1653 C C . LEU A 1 209 ? 2.858 7.575 -24.252 1.00 65.12 209 LEU A C 1
ATOM 1655 O O . LEU A 1 209 ? 2.566 7.210 -25.390 1.00 65.12 209 LEU A O 1
ATOM 1659 N N . SER A 1 210 ? 2.081 7.299 -23.205 1.00 63.88 210 SER A N 1
ATOM 1660 C CA . SER A 1 210 ? 0.905 6.434 -23.287 1.00 63.88 210 SER A CA 1
ATOM 1661 C C . SER A 1 210 ? -0.411 7.195 -23.472 1.00 63.88 210 SER A C 1
ATOM 1663 O O . SER A 1 210 ? -1.459 6.557 -23.530 1.00 63.88 210 SER A O 1
ATOM 1665 N N . GLU A 1 211 ? -0.401 8.529 -23.631 1.00 63.59 211 GLU A N 1
ATOM 1666 C CA . GLU A 1 211 ? -1.620 9.344 -23.837 1.00 63.59 211 GLU A CA 1
ATOM 1667 C C . GLU A 1 211 ? -2.466 8.878 -25.044 1.00 63.59 211 GLU A C 1
ATOM 1669 O O . GLU A 1 211 ? -3.663 9.153 -25.102 1.00 63.59 211 GLU A O 1
ATOM 1674 N N . ARG A 1 212 ? -1.866 8.142 -25.994 1.00 59.62 212 ARG A N 1
ATOM 1675 C CA . ARG A 1 212 ? -2.535 7.571 -27.180 1.00 59.62 212 ARG A CA 1
ATOM 1676 C C . ARG A 1 212 ? -2.634 6.039 -27.184 1.00 59.62 212 ARG A C 1
ATOM 1678 O O . ARG A 1 212 ? -3.146 5.475 -28.151 1.00 59.62 212 ARG A O 1
ATOM 1685 N N . ALA A 1 213 ? -2.135 5.359 -26.154 1.00 59.97 213 ALA A N 1
ATOM 1686 C CA . ALA A 1 213 ? -2.085 3.899 -26.115 1.00 59.97 213 ALA A CA 1
ATOM 1687 C C . ALA A 1 213 ? -3.451 3.297 -25.752 1.00 59.97 213 ALA A C 1
ATOM 1689 O O . ALA A 1 213 ? -4.164 3.813 -24.889 1.00 59.97 213 ALA A O 1
ATOM 1690 N N . ARG A 1 214 ? -3.821 2.180 -26.393 1.00 60.38 214 ARG A N 1
ATOM 1691 C CA . ARG A 1 214 ? -4.975 1.379 -25.958 1.00 60.38 214 ARG A CA 1
ATOM 1692 C C . ARG A 1 214 ? -4.555 0.499 -24.770 1.00 60.38 214 ARG A C 1
ATOM 1694 O O . ARG A 1 214 ? -3.445 -0.035 -24.804 1.00 60.38 214 ARG A O 1
ATOM 1701 N N . PRO A 1 215 ? -5.417 0.304 -23.754 1.00 61.28 215 PRO A N 1
ATOM 1702 C CA . PRO A 1 215 ? -5.129 -0.604 -22.643 1.00 61.28 215 PRO A CA 1
ATOM 1703 C C . PRO A 1 215 ? -4.713 -1.996 -23.135 1.00 61.28 215 PRO A C 1
ATOM 1705 O O . PRO A 1 215 ? -5.325 -2.529 -24.061 1.00 61.28 215 PRO A O 1
ATOM 1708 N N . GLY A 1 216 ? -3.680 -2.582 -22.525 1.00 58.41 216 GLY A N 1
ATOM 1709 C CA . GLY A 1 216 ? -3.180 -3.915 -22.887 1.00 58.41 216 GLY A CA 1
ATOM 1710 C C . GLY A 1 216 ? -2.290 -3.981 -24.135 1.00 58.41 216 GLY A C 1
ATOM 1711 O O . GLY A 1 216 ? -1.766 -5.049 -24.440 1.00 58.41 216 GLY A O 1
ATOM 1712 N N . THR A 1 217 ? -2.068 -2.865 -24.832 1.00 58.78 217 THR A N 1
ATOM 1713 C CA . THR A 1 217 ? -1.009 -2.738 -25.844 1.00 58.78 217 THR A CA 1
ATOM 1714 C C . THR A 1 217 ? 0.053 -1.768 -25.343 1.00 58.78 217 THR A C 1
ATOM 1716 O O . THR A 1 217 ? -0.323 -0.678 -24.904 1.00 58.78 217 THR A O 1
ATOM 1719 N N . PRO A 1 218 ? 1.351 -2.114 -25.439 1.00 56.56 218 PRO A N 1
ATOM 1720 C CA . PRO A 1 218 ? 2.417 -1.168 -25.154 1.00 56.56 218 PRO A CA 1
ATOM 1721 C C . PRO A 1 218 ? 2.180 0.129 -25.923 1.00 56.56 218 PRO A C 1
ATOM 1723 O O . PRO A 1 218 ? 1.854 0.106 -27.114 1.00 56.56 218 PRO A O 1
ATOM 1726 N N . ALA A 1 219 ? 2.350 1.257 -25.238 1.00 59.50 219 ALA A N 1
ATOM 1727 C CA . ALA A 1 219 ? 2.540 2.543 -25.892 1.00 59.50 219 ALA A CA 1
ATOM 1728 C C . ALA A 1 219 ? 3.770 2.499 -26.822 1.00 59.50 219 ALA A C 1
ATOM 1730 O O . ALA A 1 219 ? 4.427 1.462 -26.971 1.00 59.50 219 ALA A O 1
ATOM 1731 N N . GLU A 1 220 ? 4.136 3.632 -27.425 1.00 62.53 220 GLU A N 1
ATOM 1732 C CA . GLU A 1 220 ? 5.497 3.766 -27.956 1.00 62.53 220 GLU A CA 1
ATOM 1733 C C . GLU A 1 220 ? 6.504 3.271 -26.904 1.00 62.53 220 GLU A C 1
ATOM 1735 O O . GLU A 1 220 ? 6.401 3.620 -25.726 1.00 62.53 220 GLU A O 1
ATOM 1740 N N . LYS A 1 221 ? 7.413 2.377 -27.319 1.00 65.06 221 LYS A N 1
ATOM 1741 C CA . LYS A 1 221 ? 8.307 1.649 -26.411 1.00 65.06 221 LYS A CA 1
ATOM 1742 C C . LYS A 1 221 ? 9.171 2.640 -25.628 1.00 65.06 221 LYS A C 1
ATOM 1744 O O . LYS A 1 221 ? 10.133 3.162 -26.184 1.00 65.06 221 LYS A O 1
ATOM 1749 N N . SER A 1 222 ? 8.877 2.844 -24.343 1.00 75.00 222 SER A N 1
ATOM 1750 C CA . SER A 1 222 ? 9.799 3.521 -23.424 1.00 75.00 222 SER A CA 1
ATOM 1751 C C . SER A 1 222 ? 10.947 2.560 -23.087 1.00 75.00 222 SER A C 1
ATOM 1753 O O . SER A 1 222 ? 10.687 1.469 -22.555 1.00 75.00 222 SER A O 1
ATOM 1755 N N . PRO A 1 223 ? 12.212 2.913 -23.385 1.00 76.62 223 PRO A N 1
ATOM 1756 C CA . PRO A 1 223 ? 13.364 2.092 -23.018 1.00 76.62 223 PRO A CA 1
ATOM 1757 C C . PRO A 1 223 ? 13.457 1.883 -21.504 1.00 76.62 223 PRO A C 1
ATOM 1759 O O . PRO A 1 223 ? 13.728 0.770 -21.055 1.00 76.62 223 PRO A O 1
ATOM 1762 N N . VAL A 1 224 ? 13.147 2.926 -20.727 1.00 76.38 224 VAL A N 1
ATOM 1763 C CA . VAL A 1 224 ? 13.173 2.905 -19.259 1.00 76.38 224 VAL A CA 1
ATOM 1764 C C . VAL A 1 224 ? 12.102 1.959 -18.718 1.00 76.38 224 VAL A C 1
ATOM 1766 O O . VAL A 1 224 ? 12.411 1.047 -17.951 1.00 76.38 224 VAL A O 1
ATOM 1769 N N . ALA A 1 225 ? 10.855 2.087 -19.179 1.00 79.44 225 ALA A N 1
ATOM 1770 C CA . ALA A 1 225 ? 9.780 1.190 -18.754 1.00 79.44 225 ALA A CA 1
ATOM 1771 C C . ALA A 1 225 ? 10.043 -0.272 -19.147 1.00 79.44 225 ALA A C 1
ATOM 1773 O O . ALA A 1 225 ? 9.759 -1.184 -18.373 1.00 79.44 225 ALA A O 1
ATOM 1774 N N . THR A 1 226 ? 10.625 -0.495 -20.330 1.00 83.94 226 THR A N 1
ATOM 1775 C CA . THR A 1 226 ? 11.006 -1.833 -20.805 1.00 83.94 226 THR A CA 1
ATOM 1776 C C . THR A 1 226 ? 12.100 -2.442 -19.928 1.00 83.94 226 THR A C 1
ATOM 1778 O O . THR A 1 226 ? 12.003 -3.611 -19.557 1.00 83.94 226 THR A O 1
ATOM 1781 N N . HIS A 1 227 ? 13.117 -1.657 -19.563 1.00 85.00 227 HIS A N 1
ATOM 1782 C CA . HIS A 1 227 ? 14.186 -2.092 -18.667 1.00 85.00 227 HIS A CA 1
ATOM 1783 C C . HIS A 1 227 ? 13.636 -2.492 -17.291 1.00 85.00 227 HIS A C 1
ATOM 1785 O O . HIS A 1 227 ? 13.857 -3.614 -16.838 1.00 85.00 227 HIS A O 1
ATOM 1791 N N . ILE A 1 228 ? 12.840 -1.618 -16.670 1.00 86.56 228 ILE A N 1
ATOM 1792 C CA . ILE A 1 228 ? 12.237 -1.852 -15.350 1.00 86.56 228 ILE A CA 1
ATOM 1793 C C . ILE A 1 228 ? 11.321 -3.074 -15.367 1.00 86.56 228 ILE A C 1
ATOM 1795 O O . ILE A 1 228 ? 11.404 -3.926 -14.481 1.00 86.56 228 ILE A O 1
ATOM 1799 N N . ALA A 1 229 ? 10.457 -3.189 -16.380 1.00 88.44 229 ALA A N 1
ATOM 1800 C CA . ALA A 1 229 ? 9.599 -4.356 -16.541 1.00 88.44 229 ALA A CA 1
ATOM 1801 C C . ALA A 1 229 ? 10.421 -5.640 -16.711 1.00 88.44 229 ALA A C 1
ATOM 1803 O O . ALA A 1 229 ? 10.042 -6.672 -16.165 1.00 88.44 229 ALA A O 1
ATOM 1804 N N . GLY A 1 230 ? 11.563 -5.573 -17.404 1.00 89.69 230 GLY A N 1
ATOM 1805 C CA . GLY A 1 230 ? 12.521 -6.672 -17.519 1.00 89.69 230 GLY A CA 1
ATOM 1806 C C . GLY A 1 230 ? 13.101 -7.100 -16.169 1.00 89.69 230 GLY A C 1
ATOM 1807 O O . GLY A 1 230 ? 13.073 -8.289 -15.854 1.00 89.69 230 GLY A O 1
ATOM 1808 N N . VAL A 1 231 ? 13.557 -6.150 -15.344 1.00 91.00 231 VAL A N 1
ATOM 1809 C CA . VAL A 1 231 ? 14.062 -6.427 -13.984 1.00 91.00 231 VAL A CA 1
ATOM 1810 C C . VAL A 1 231 ? 12.967 -7.051 -13.114 1.00 91.00 231 VAL A C 1
ATOM 1812 O O . VAL A 1 231 ? 13.187 -8.091 -12.492 1.00 91.00 231 VAL A O 1
ATOM 1815 N N . LEU A 1 232 ? 11.762 -6.469 -13.118 1.00 92.50 232 LEU A N 1
ATOM 1816 C CA . LEU A 1 232 ? 10.614 -7.010 -12.387 1.00 92.50 232 LEU A CA 1
ATOM 1817 C C . LEU A 1 232 ? 10.258 -8.421 -12.847 1.00 92.50 232 LEU A C 1
ATOM 1819 O O . LEU A 1 232 ? 10.069 -9.303 -12.014 1.00 92.50 232 LEU A O 1
ATOM 1823 N N . LYS A 1 233 ? 10.188 -8.651 -14.159 1.00 93.69 233 LYS A N 1
ATOM 1824 C CA . LYS A 1 233 ? 9.886 -9.964 -14.729 1.00 93.69 233 LYS A CA 1
ATOM 1825 C C . LYS A 1 233 ? 10.939 -10.994 -14.331 1.00 93.69 233 LYS A C 1
ATOM 1827 O O . LYS A 1 233 ? 10.563 -12.082 -13.906 1.00 93.69 233 LYS A O 1
ATOM 1832 N N . ASN A 1 234 ? 12.223 -10.638 -14.394 1.00 93.25 234 ASN A N 1
ATOM 1833 C CA . ASN A 1 234 ? 13.319 -11.511 -13.976 1.00 93.25 234 ASN A CA 1
ATOM 1834 C C . ASN A 1 234 ? 13.185 -11.918 -12.500 1.00 93.25 234 ASN A C 1
ATOM 1836 O O . ASN A 1 234 ? 13.282 -13.097 -12.173 1.00 93.25 234 ASN A O 1
ATOM 1840 N N . TYR A 1 235 ? 12.876 -10.966 -11.616 1.00 93.94 235 TYR A N 1
ATOM 1841 C CA . TYR A 1 235 ? 12.602 -11.264 -10.211 1.00 93.94 235 TYR A CA 1
ATOM 1842 C C . TYR A 1 235 ? 11.368 -12.161 -10.023 1.00 93.94 235 TYR A C 1
ATOM 1844 O O . TYR A 1 235 ? 11.462 -13.192 -9.359 1.00 93.94 235 TYR A O 1
ATOM 1852 N N . ILE A 1 236 ? 10.227 -11.816 -10.630 1.00 93.75 236 ILE A N 1
ATOM 1853 C CA . ILE A 1 236 ? 8.969 -12.568 -10.473 1.00 93.75 236 ILE A CA 1
ATOM 1854 C C . ILE A 1 236 ? 9.123 -14.015 -10.968 1.00 93.75 236 ILE A C 1
ATOM 1856 O O . ILE A 1 236 ? 8.536 -14.933 -10.400 1.00 93.75 236 ILE A O 1
ATOM 1860 N N . GLN A 1 237 ? 9.931 -14.228 -12.008 1.00 94.06 237 GLN A N 1
ATOM 1861 C CA . GLN A 1 237 ? 10.213 -15.547 -12.577 1.00 94.06 237 GLN A CA 1
ATOM 1862 C C . GLN A 1 237 ? 11.335 -16.309 -11.847 1.00 94.06 237 GLN A C 1
ATOM 1864 O O . GLN A 1 237 ? 11.684 -17.412 -12.259 1.00 94.06 237 GLN A O 1
ATOM 1869 N N . GLY A 1 238 ? 11.883 -15.759 -10.759 1.00 90.06 238 GLY A N 1
ATOM 1870 C CA . GLY A 1 238 ? 12.892 -16.419 -9.925 1.00 90.06 238 GLY A CA 1
ATOM 1871 C C . GLY A 1 238 ? 14.330 -16.311 -10.438 1.00 90.06 238 GLY A C 1
ATOM 1872 O O . GLY A 1 238 ? 15.218 -16.954 -9.888 1.00 90.06 238 GLY A O 1
ATOM 1873 N N . GLY A 1 239 ? 14.589 -15.486 -11.453 1.00 89.06 239 GLY A N 1
ATOM 1874 C CA . GLY A 1 239 ? 15.938 -15.213 -11.954 1.00 89.06 239 GLY A CA 1
ATOM 1875 C C . GLY A 1 239 ? 16.758 -14.267 -11.069 1.00 89.06 239 GLY A C 1
ATOM 1876 O O . GLY A 1 239 ? 17.921 -14.011 -11.365 1.00 89.06 239 GLY A O 1
ATOM 1877 N N . MET A 1 240 ? 16.176 -13.758 -9.977 1.00 90.25 240 MET A N 1
ATOM 1878 C CA . MET A 1 240 ? 16.875 -12.997 -8.938 1.00 90.25 240 MET A CA 1
ATOM 1879 C C . MET A 1 240 ? 16.584 -13.590 -7.565 1.00 90.25 240 MET A C 1
ATOM 1881 O O . MET A 1 240 ? 15.432 -13.868 -7.225 1.00 90.25 240 MET A O 1
ATOM 1885 N N . SER A 1 241 ? 17.626 -13.742 -6.750 1.00 89.81 241 SER A N 1
ATOM 1886 C CA . SER A 1 241 ? 17.478 -14.251 -5.390 1.00 89.81 241 SER A CA 1
ATOM 1887 C C . SER A 1 241 ? 16.893 -13.182 -4.468 1.00 89.81 241 SER A C 1
ATOM 1889 O O . SER A 1 241 ? 17.366 -12.047 -4.423 1.00 89.81 241 SER A O 1
ATOM 1891 N N . VAL A 1 242 ? 15.905 -13.566 -3.654 1.00 87.31 242 VAL A N 1
ATOM 1892 C CA . VAL A 1 242 ? 15.384 -12.714 -2.571 1.00 87.31 242 VAL A CA 1
ATOM 1893 C C . VAL A 1 242 ? 16.503 -12.326 -1.602 1.00 87.31 242 VAL A C 1
ATOM 1895 O O . VAL A 1 242 ? 16.551 -11.186 -1.158 1.00 87.31 242 VAL A O 1
ATOM 1898 N N . ALA A 1 243 ? 17.436 -13.240 -1.318 1.00 86.62 243 ALA A N 1
ATOM 1899 C CA . ALA A 1 243 ? 18.565 -12.960 -0.435 1.00 86.62 243 ALA A CA 1
ATOM 1900 C C . ALA A 1 243 ? 19.518 -11.918 -1.042 1.00 86.62 243 ALA A C 1
ATOM 1902 O O . ALA A 1 243 ? 19.990 -11.033 -0.334 1.00 86.62 243 ALA A O 1
ATOM 1903 N N . GLU A 1 244 ? 19.749 -11.979 -2.357 1.00 86.44 244 GLU A N 1
ATOM 1904 C CA . GLU A 1 244 ? 20.543 -10.975 -3.073 1.00 86.44 244 GLU A CA 1
ATOM 1905 C C . GLU A 1 244 ? 19.860 -9.602 -3.014 1.00 86.44 244 GLU A C 1
ATOM 1907 O O . GLU A 1 244 ? 20.484 -8.614 -2.633 1.00 86.44 244 GLU A O 1
ATOM 1912 N N . LEU A 1 245 ? 18.560 -9.541 -3.306 1.00 86.69 245 LEU A N 1
ATOM 1913 C CA . LEU A 1 245 ? 17.776 -8.309 -3.203 1.00 86.69 245 LEU A CA 1
ATOM 1914 C C . LEU A 1 245 ? 17.780 -7.730 -1.787 1.00 86.69 245 LEU A C 1
ATOM 1916 O O . LEU A 1 245 ? 17.938 -6.527 -1.607 1.00 86.69 245 LEU A O 1
ATOM 1920 N N . HIS A 1 246 ? 17.642 -8.578 -0.770 1.00 86.69 246 HIS A N 1
ATOM 1921 C CA . HIS A 1 246 ? 17.692 -8.140 0.624 1.00 86.69 246 HIS A CA 1
ATOM 1922 C C . HIS A 1 246 ? 19.089 -7.666 1.024 1.00 86.69 246 HIS A C 1
ATOM 1924 O O . HIS A 1 246 ? 19.187 -6.786 1.866 1.00 86.69 246 HIS A O 1
ATOM 1930 N N . SER A 1 247 ? 20.152 -8.204 0.418 1.00 82.62 247 SER A N 1
ATOM 1931 C CA . SER A 1 247 ? 21.522 -7.730 0.653 1.00 82.62 247 SER A CA 1
ATOM 1932 C C . SER A 1 247 ? 21.795 -6.368 0.012 1.00 82.62 247 SER A C 1
ATOM 1934 O O . SER A 1 247 ? 22.567 -5.580 0.553 1.00 82.62 247 SER A O 1
ATOM 1936 N N . LYS A 1 248 ? 21.133 -6.081 -1.119 1.00 79.31 248 LYS A N 1
ATOM 1937 C CA . LYS A 1 248 ? 21.138 -4.756 -1.747 1.00 79.31 248 LYS A CA 1
ATOM 1938 C C . LYS A 1 248 ? 20.348 -3.761 -0.917 1.00 79.31 248 LYS A C 1
ATOM 1940 O O . LYS A 1 248 ? 20.783 -2.638 -0.776 1.00 79.31 248 LYS A O 1
ATOM 1945 N N . PHE A 1 249 ? 19.248 -4.176 -0.289 1.00 74.00 249 PHE A N 1
ATOM 1946 C CA . PHE A 1 249 ? 18.468 -3.302 0.582 1.00 74.00 249 PHE A CA 1
ATOM 1947 C C . PHE A 1 249 ? 19.300 -2.726 1.740 1.00 74.00 249 PHE A C 1
ATOM 1949 O O . PHE A 1 249 ? 19.403 -3.305 2.824 1.00 74.00 249 PHE A O 1
ATOM 1956 N N . LYS A 1 250 ? 19.860 -1.536 1.527 1.00 64.62 250 LYS A N 1
ATOM 1957 C CA . LYS A 1 250 ? 20.524 -0.764 2.566 1.00 64.62 250 LYS A CA 1
ATOM 1958 C C . LYS A 1 250 ? 19.450 -0.062 3.378 1.00 64.62 250 LYS A C 1
ATOM 1960 O O . LYS A 1 250 ? 19.069 1.066 3.072 1.00 64.62 250 LYS A O 1
ATOM 1965 N N . TYR A 1 251 ? 18.987 -0.691 4.457 1.00 49.97 251 TYR A N 1
ATOM 1966 C CA . TYR A 1 251 ? 18.455 0.112 5.553 1.00 49.97 251 TYR A CA 1
ATOM 1967 C C . TYR A 1 251 ? 19.639 0.942 6.056 1.00 49.97 251 TYR A C 1
ATOM 1969 O O . TYR A 1 251 ? 20.550 0.419 6.695 1.00 49.97 251 TYR A O 1
ATOM 1977 N N . ARG A 1 252 ? 19.699 2.220 5.667 1.00 48.06 252 ARG A N 1
ATOM 1978 C CA . ARG A 1 252 ? 20.617 3.181 6.277 1.00 48.06 252 ARG A CA 1
ATOM 1979 C C . ARG A 1 252 ? 20.114 3.404 7.703 1.00 48.06 252 ARG A C 1
ATOM 1981 O O . ARG A 1 252 ? 19.372 4.340 7.964 1.00 48.06 252 ARG A O 1
ATOM 1988 N N . GLU A 1 253 ? 20.444 2.478 8.600 1.00 36.03 253 GLU A N 1
ATOM 1989 C CA . GLU A 1 253 ? 20.284 2.632 10.046 1.00 36.03 253 GLU A CA 1
ATOM 1990 C C . GLU A 1 253 ? 21.251 3.717 10.528 1.00 36.03 253 GLU A C 1
ATOM 1992 O O . GLU A 1 253 ? 22.330 3.413 11.028 1.00 36.03 253 GLU A O 1
ATOM 1997 N N . SER A 1 254 ? 20.935 4.991 10.294 1.00 33.06 254 SER A N 1
ATOM 1998 C CA . SER A 1 254 ? 21.516 6.136 11.012 1.00 33.06 254 SER A CA 1
ATOM 1999 C C . SER A 1 254 ? 20.769 7.415 10.627 1.00 33.06 254 SER A C 1
ATOM 2001 O O . SER A 1 254 ? 21.067 8.010 9.595 1.00 33.06 254 SER A O 1
ATOM 2003 N N . GLU A 1 255 ? 19.758 7.775 11.421 1.00 32.91 255 GLU A N 1
ATOM 2004 C CA . GLU A 1 255 ? 19.597 9.073 12.117 1.00 32.91 255 GLU A CA 1
ATOM 2005 C C . GLU A 1 255 ? 18.233 9.149 12.818 1.00 32.91 255 GLU A C 1
ATOM 2007 O O . GLU A 1 255 ? 17.188 8.996 12.145 1.00 32.91 255 GLU A O 1
#

Radius of gyration: 21.51 Å; chains: 1; bounding box: 52×43×57 Å

Foldseek 3Di:
DLLLVLLCCFQQLAPFDDVLSVLVCVLQVCLQPVNDSDDDQLVSSLLSLCVLLQQDPVLVVVVPDDDPPPPPCPLVRSPPDDVHHNDRDDDQLLVLVVCVVVVVDDPVVSLVSNQVVVQVVVCVVVVPNPRDRCCVVHDPVVSVVVVCVVCVCVCSVVPRDPPLVVLLVQLLLVVLDDPVQVVVCVVPVDVVVVSSVVSSVVSVVSSVQCNPPDTNHNGPDDPSSNSSSVSVNCVSVPVDDSVSSNVSRDPVPDD

Sequence (255 aa):
MCHLYDALRQLGYLDTAWVQLDKVMSLHISSLFLGQVRTESPRSMANRAFLDCGAPPELFRSSGSNRNRREKNFEKLLVKSTNKSGAFDWSPMMAIVADHLHDREPLRRTLFRLDEEMVAQESKATGRSNTKSFLENSDPIAFLERLRDQVKHFNLHFAADYYGPVRTCGGLFETMVPDDEQQKGHSVQNPATADLCAVLSILGELAVLSERARPGTPAEKSPVATHIAGVLKNYIQGGMSVAELHSKFKYRESE